Protein AF-A0A942DG30-F1 (afdb_monomer_lite)

Radius of gyration: 73.53 Å; chains: 1; bounding box: 148×78×204 Å

Sequence (322 aa):
MSLPGIKSLSLKLLPSLLIAGSISLSSGVCAQESKTSGASPSVSEQASAESSKPTVDSKPEPPKATAATKDLGGTATSPKNTKGVPVKKVSAKTDKMNKETAKAVNKVPGVNIQASDLQPPAEDPPIKGFHPIKKLLRPVIRLGKGSVEIQQSMMKLEGPIAGLQPSMSALDHKLTSVDHQMVHMQKQLTDMGGNVNHINSGIEKVGTRMDEVRQDISGMTQQVKGLIVPIRALQTPLHELMEPLRDVTKPMSQVHDQLAELHAMLHWVLVAIVVGVLAIVIGTPLAAIYVYRNRKRFFPHLREPGNDLPINMPGDKTLSAV

Secondary structure (DSSP, 8-state):
---------------------------------PPP----------------------------------------------S---B----HHHHHHHHHHHHHHTTSTT----GGGGSPBPPPP---S--HHHHHHHHHHHHHHHHHHHHHHHHHHHHHHHHHHHHHHHHHHHHHHHHHHHHHHHHHHHHHHHHHHHHHHHHHHHHHHHHHHHHHHHHHHHHHHHHHHHHHHHHHHHHHHHHHHHHHHHHHHHHHHHHHHHHHHHHHHHHHHHHHHHHHHHHHHHHHHHHHHTHHHH-TT---------------------

pLDDT: mean 73.33, std 21.0, range [32.28, 98.0]

Foldseek 3Di:
DDDDDDDDDDDDDDDDDDDDDDDDDDDDDDDDDDDDDDDDDDDDDDDDDDDDDDDDDDDDDDDPPDPPDDDPLPLPPPPPCPPDQDFDPDPPVLLVVLQVLQVLLVVQRNDHDDSSNLTDGDDDPDDPDDDVVCVVCVVVVVVVVVVVVVVSVVSSVVSVVSVCVVVVVVVVVVVVVVVVVVVVVVVVVVVVVVVVVVVVVVVVVVVVVVVVVVVVVVVVVVVVVVVVVVVVVVVVVVVVVVVVVVVVVVVVVVVVVVVVVVVVVVVVVVVVVVVVVVCCVVVVVVVVVVCVVCVVVPPPDPPDPDDDDDDDDDDDDDDDDD

Structure (mmCIF, N/CA/C/O backbone):
data_AF-A0A942DG30-F1
#
_entry.id   AF-A0A942DG30-F1
#
loop_
_atom_site.group_PDB
_atom_site.id
_atom_site.type_symbol
_atom_site.label_atom_id
_atom_site.label_alt_id
_atom_site.label_comp_id
_atom_site.label_asym_id
_atom_site.label_entity_id
_atom_site.label_seq_id
_atom_site.pdbx_PDB_ins_code
_atom_site.Cartn_x
_atom_site.Cartn_y
_atom_site.Cartn_z
_atom_site.occupancy
_atom_site.B_iso_or_equiv
_atom_site.auth_seq_id
_atom_site.auth_comp_id
_atom_site.auth_asym_id
_atom_site.auth_atom_id
_atom_site.pdbx_PDB_model_num
ATOM 1 N N . MET A 1 1 ? -18.429 -42.184 -33.206 1.00 47.97 1 MET A N 1
ATOM 2 C CA . MET A 1 1 ? -17.231 -41.471 -32.714 1.00 47.97 1 MET A CA 1
ATOM 3 C C . MET A 1 1 ? -17.660 -40.093 -32.262 1.00 47.97 1 MET A C 1
ATOM 5 O O . MET A 1 1 ? -18.317 -39.388 -33.011 1.00 47.97 1 MET A O 1
ATOM 9 N N . SER A 1 2 ? -17.397 -39.816 -30.992 1.00 44.19 2 SER A N 1
ATOM 10 C CA . SER A 1 2 ? -17.829 -38.646 -30.233 1.00 44.19 2 SER A CA 1
ATOM 11 C C . SER A 1 2 ? -16.837 -37.498 -30.435 1.00 44.19 2 SER A C 1
ATOM 13 O O . SER A 1 2 ? -15.632 -37.734 -30.382 1.00 44.19 2 SER A O 1
ATOM 15 N N . LEU A 1 3 ? -17.328 -36.277 -30.645 1.00 51.56 3 LEU A N 1
ATOM 16 C CA . LEU A 1 3 ? -16.547 -35.036 -30.629 1.00 51.56 3 LEU A CA 1
ATOM 17 C C . LEU A 1 3 ? -17.273 -34.044 -29.710 1.00 51.56 3 LEU A C 1
ATOM 19 O O . LEU A 1 3 ? -18.415 -33.690 -30.010 1.00 51.56 3 LEU A O 1
ATOM 23 N N . PRO A 1 4 ? -16.668 -33.604 -28.592 1.00 63.16 4 PRO A N 1
ATOM 24 C CA . PRO A 1 4 ? -17.282 -32.623 -27.714 1.00 63.16 4 PRO A CA 1
ATOM 25 C C . PRO A 1 4 ? -16.692 -31.220 -27.915 1.00 63.16 4 PRO A C 1
ATOM 27 O O . PRO A 1 4 ? -15.481 -31.040 -27.946 1.00 63.16 4 PRO A O 1
ATOM 30 N N . GLY A 1 5 ? -17.580 -30.224 -27.896 1.00 56.34 5 GLY A N 1
ATOM 31 C CA . GLY A 1 5 ? -17.333 -28.950 -27.222 1.00 56.34 5 GLY A CA 1
ATOM 32 C C . GLY A 1 5 ? -16.731 -27.818 -28.053 1.00 56.34 5 GLY A C 1
ATOM 33 O O . GLY A 1 5 ? -15.567 -27.862 -28.403 1.00 56.34 5 GLY A O 1
ATOM 34 N N . ILE A 1 6 ? -17.512 -26.744 -28.216 1.00 52.94 6 ILE A N 1
ATOM 35 C CA . ILE A 1 6 ? -17.168 -25.372 -27.801 1.00 52.94 6 ILE A CA 1
ATOM 36 C C . ILE A 1 6 ? -18.505 -24.716 -27.419 1.00 52.94 6 ILE A C 1
ATOM 38 O O . ILE A 1 6 ? -19.386 -24.524 -28.256 1.00 52.94 6 ILE A O 1
ATOM 42 N N . LYS A 1 7 ? -18.695 -24.432 -26.126 1.00 57.69 7 LYS A N 1
ATOM 43 C CA . LYS A 1 7 ? -19.834 -23.653 -25.628 1.00 57.69 7 LYS A CA 1
ATOM 44 C C . LYS A 1 7 ? -19.511 -22.171 -25.816 1.00 57.69 7 LYS A C 1
ATOM 46 O O . LYS A 1 7 ? -18.514 -21.685 -25.294 1.00 57.69 7 LYS A O 1
ATOM 51 N N . SER A 1 8 ? -20.370 -21.491 -26.569 1.00 53.69 8 SER A N 1
ATOM 52 C CA . SER A 1 8 ? -20.381 -20.043 -26.776 1.00 53.69 8 SER A CA 1
ATOM 53 C C . SER A 1 8 ? -20.522 -19.313 -25.434 1.00 53.69 8 SER A C 1
ATOM 55 O O . SER A 1 8 ? -21.516 -19.485 -24.725 1.00 53.69 8 SER A O 1
ATOM 57 N N . LEU A 1 9 ? -19.500 -18.539 -25.064 1.00 53.81 9 LEU A N 1
ATOM 58 C CA . LEU A 1 9 ? -19.495 -17.685 -23.882 1.00 53.81 9 LEU A CA 1
ATOM 59 C C . LEU A 1 9 ? -19.954 -16.275 -24.267 1.00 53.81 9 LEU A C 1
ATOM 61 O O . LEU A 1 9 ? -19.318 -15.554 -25.029 1.00 53.81 9 LEU A O 1
ATOM 65 N N . SER A 1 10 ? -21.110 -15.953 -23.700 1.00 52.19 10 SER A N 1
ATOM 66 C CA . SER A 1 10 ? -21.825 -14.684 -23.626 1.00 52.19 10 SER A CA 1
ATOM 67 C C . SER A 1 10 ? -20.919 -13.462 -23.397 1.00 52.19 10 SER A C 1
ATOM 69 O O . SER A 1 10 ? -20.309 -13.332 -22.338 1.00 52.19 10 SER A O 1
ATOM 71 N N . LEU A 1 11 ? -20.904 -12.525 -24.351 1.00 43.91 11 LEU A N 1
ATOM 72 C CA . LEU A 1 11 ? -20.335 -11.185 -24.185 1.00 43.91 11 LEU A CA 1
ATOM 73 C C . LEU A 1 11 ? -21.481 -10.161 -24.224 1.00 43.91 11 LEU A C 1
ATOM 75 O O . LEU A 1 11 ? -21.829 -9.616 -25.270 1.00 43.91 11 LEU A O 1
ATOM 79 N N . LYS A 1 12 ? -22.132 -9.949 -23.074 1.00 56.50 12 LYS A N 1
ATOM 80 C CA . LYS A 1 12 ? -23.109 -8.867 -22.900 1.00 56.50 12 LYS A CA 1
ATOM 81 C C . LYS A 1 12 ? -22.367 -7.547 -22.696 1.00 56.50 12 LYS A C 1
ATOM 83 O O . LYS A 1 12 ? -21.818 -7.284 -21.632 1.00 56.50 12 LYS A O 1
ATOM 88 N N . LEU A 1 13 ? -22.383 -6.750 -23.757 1.00 44.22 13 LEU A N 1
ATOM 89 C CA . LEU A 1 13 ? -22.098 -5.320 -23.809 1.00 44.22 13 LEU A CA 1
ATOM 90 C C . LEU A 1 13 ? -22.953 -4.552 -22.776 1.00 44.22 13 LEU A C 1
ATOM 92 O O . LEU A 1 13 ? -24.179 -4.646 -22.801 1.00 44.22 13 LEU A O 1
ATOM 96 N N . LEU A 1 14 ? -22.316 -3.752 -21.921 1.00 54.81 14 LEU A N 1
ATOM 97 C CA . LEU A 1 14 ? -22.938 -2.669 -21.150 1.00 54.81 14 LEU A CA 1
ATOM 98 C C . LEU A 1 14 ? -22.212 -1.363 -21.508 1.00 54.81 14 LEU A C 1
ATOM 100 O O . LEU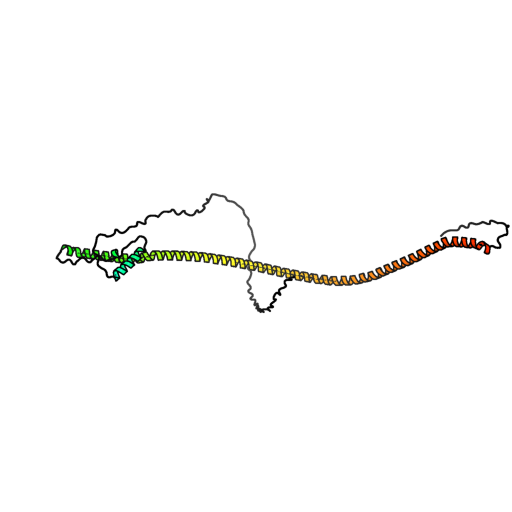 A 1 14 ? -20.991 -1.320 -21.346 1.00 54.81 14 LEU A O 1
ATOM 104 N N . PRO A 1 15 ? -22.902 -0.303 -21.968 1.00 58.38 15 PRO A N 1
ATOM 105 C CA . PRO A 1 15 ? -22.281 0.999 -22.150 1.00 58.38 15 PRO A CA 1
ATOM 106 C C . PRO A 1 15 ? -22.499 1.916 -20.933 1.00 58.38 15 PRO A C 1
ATOM 108 O O . PRO A 1 15 ? -23.623 2.227 -20.551 1.00 58.38 15 PRO A O 1
ATOM 111 N N . SER A 1 16 ? -21.366 2.339 -20.370 1.00 47.56 16 SER A N 1
ATOM 112 C CA . SER A 1 16 ? -21.008 3.713 -19.986 1.00 47.56 16 SER A CA 1
ATOM 113 C C . SER A 1 16 ? -21.987 4.534 -19.134 1.00 47.56 16 SER A C 1
ATOM 115 O O . SER A 1 16 ? -22.849 5.243 -19.649 1.00 47.56 16 SER A O 1
ATOM 117 N N . LEU A 1 17 ? -21.733 4.557 -17.820 1.00 44.78 17 LEU A N 1
ATOM 118 C CA . LEU A 1 17 ? -22.242 5.580 -16.905 1.00 44.78 17 LEU A CA 1
ATOM 119 C C . LEU A 1 17 ? -21.283 6.785 -16.906 1.00 44.78 17 LEU A C 1
ATOM 121 O O . LEU A 1 17 ? -20.122 6.682 -16.511 1.00 44.78 17 LEU A O 1
ATOM 125 N N . LEU A 1 18 ? -21.784 7.914 -17.396 1.00 44.78 18 LEU A N 1
ATOM 126 C CA . LEU A 1 18 ? -21.089 9.185 -17.576 1.00 44.78 18 LEU A CA 1
ATOM 127 C C . LEU A 1 18 ? -21.196 9.995 -16.271 1.00 44.78 18 LEU A C 1
ATOM 129 O O . LEU A 1 18 ? -22.256 10.532 -15.963 1.00 44.78 18 LEU A O 1
ATOM 133 N N . ILE A 1 19 ? -20.119 10.053 -15.479 1.00 54.03 19 ILE A N 1
ATOM 134 C CA . ILE A 1 19 ? -20.041 10.898 -14.275 1.00 54.03 19 ILE A CA 1
ATOM 135 C C . ILE A 1 19 ? -19.360 12.213 -14.659 1.00 54.03 19 ILE A C 1
ATOM 137 O O . ILE A 1 19 ? -18.140 12.290 -14.788 1.00 54.03 19 ILE A O 1
ATOM 141 N N . ALA A 1 20 ? -20.174 13.248 -14.855 1.00 43.81 20 ALA A N 1
ATOM 142 C CA . ALA A 1 20 ? -19.733 14.632 -14.935 1.00 43.81 20 ALA A CA 1
ATOM 143 C C . ALA A 1 20 ? -19.541 15.174 -13.508 1.00 43.81 20 ALA A C 1
ATOM 145 O O . ALA A 1 20 ? -20.511 15.428 -12.798 1.00 43.81 20 ALA A O 1
ATOM 146 N N . GLY A 1 21 ? -18.286 15.317 -13.080 1.00 48.91 21 GLY A N 1
ATOM 147 C CA . GLY A 1 21 ? -17.903 15.975 -11.832 1.00 48.91 21 GLY A CA 1
ATOM 148 C C . GLY A 1 21 ? -17.178 17.282 -12.130 1.00 48.91 21 GLY A C 1
ATOM 149 O O . GLY A 1 21 ? -15.999 17.281 -12.468 1.00 48.91 21 GLY A O 1
ATOM 150 N N . SER A 1 22 ? -17.894 18.396 -12.028 1.00 51.50 22 SER A N 1
ATOM 151 C CA . SER A 1 22 ? -17.362 19.755 -12.109 1.00 51.50 22 SER A CA 1
ATOM 152 C C . SER A 1 22 ? -16.623 20.118 -10.818 1.00 51.50 22 SER A C 1
ATOM 154 O O . SER A 1 22 ? -17.242 20.297 -9.770 1.00 51.50 22 SER A O 1
ATOM 156 N N . ILE A 1 23 ? -15.297 20.238 -10.904 1.00 46.44 23 ILE A N 1
ATOM 157 C CA . ILE A 1 23 ? -14.433 20.766 -9.843 1.00 46.44 23 ILE A CA 1
ATOM 158 C C . ILE A 1 23 ? -14.317 22.278 -10.056 1.00 46.44 23 ILE A C 1
ATOM 160 O O . ILE A 1 23 ? -13.686 22.729 -11.010 1.00 46.44 23 ILE A O 1
ATOM 164 N N . SER A 1 24 ? -14.933 23.056 -9.167 1.00 50.47 24 SER A N 1
ATOM 165 C CA . SER A 1 24 ? -14.739 24.504 -9.090 1.00 50.47 24 SER A CA 1
ATOM 166 C C . SER A 1 24 ? -13.628 24.800 -8.083 1.00 50.47 24 SER A C 1
ATOM 168 O O . SER A 1 24 ? -13.822 24.670 -6.876 1.00 50.47 24 SER A O 1
ATOM 170 N N . LEU A 1 25 ? -12.458 25.182 -8.597 1.00 42.62 25 LEU A N 1
ATOM 171 C CA . LEU A 1 25 ? -11.363 25.794 -7.845 1.00 42.62 25 LEU A CA 1
ATOM 172 C C . LEU A 1 25 ? -11.724 27.257 -7.548 1.00 42.62 25 LEU A C 1
ATOM 174 O O . LEU A 1 25 ? -11.948 28.030 -8.475 1.00 42.62 25 LEU A O 1
ATOM 178 N N . SER A 1 26 ? -11.713 27.657 -6.277 1.00 48.59 26 SER A N 1
ATOM 179 C CA . SER A 1 26 ? -11.556 29.064 -5.901 1.00 48.59 26 SER A CA 1
ATOM 180 C C . SER A 1 26 ? -10.574 29.169 -4.743 1.00 48.59 26 SER A C 1
ATOM 182 O O . SER A 1 26 ? -10.852 28.795 -3.608 1.00 48.59 26 SER A O 1
ATOM 184 N N . SER A 1 27 ? -9.402 29.670 -5.099 1.00 41.94 27 SER A N 1
ATOM 185 C CA . SER A 1 27 ? -8.270 30.076 -4.279 1.00 41.94 27 SER A CA 1
ATOM 186 C C . SER A 1 27 ? -8.610 31.235 -3.338 1.00 41.94 27 SER A C 1
ATOM 188 O O . SER A 1 27 ? -9.113 32.266 -3.781 1.00 41.94 27 SER A O 1
ATOM 190 N N . GLY A 1 28 ? -8.255 31.089 -2.062 1.00 40.75 28 GLY A N 1
ATOM 191 C CA . GLY A 1 28 ? -8.207 32.162 -1.071 1.00 40.75 28 GLY A CA 1
ATOM 192 C C . GLY A 1 28 ? -6.823 32.199 -0.433 1.00 40.75 28 GLY A C 1
ATOM 193 O O . GLY A 1 28 ? -6.487 31.350 0.385 1.00 40.75 28 GLY A O 1
ATOM 194 N N . VAL A 1 29 ? -6.014 33.160 -0.873 1.00 39.44 29 VAL A N 1
ATOM 195 C CA . VAL A 1 29 ? -4.677 33.485 -0.368 1.00 39.44 29 VAL A CA 1
ATOM 196 C C . VAL A 1 29 ? -4.810 34.170 0.993 1.00 39.44 29 VAL A C 1
ATOM 198 O O . VAL A 1 29 ? -5.404 35.241 1.076 1.00 39.44 29 VAL A O 1
ATOM 201 N N . CYS A 1 30 ? -4.206 33.603 2.038 1.00 41.94 30 CYS A N 1
ATOM 202 C CA . CYS A 1 30 ? -3.878 34.332 3.262 1.00 41.94 30 CYS A CA 1
ATOM 203 C C . CYS A 1 30 ? -2.369 34.252 3.486 1.00 41.94 30 CYS A C 1
ATOM 205 O O . CYS A 1 30 ? -1.809 33.196 3.766 1.00 41.94 30 CYS A O 1
ATOM 207 N N . ALA A 1 31 ? -1.728 35.403 3.312 1.00 44.19 31 ALA A N 1
ATOM 208 C CA . ALA A 1 31 ? -0.360 35.667 3.704 1.00 44.19 31 ALA A CA 1
ATOM 209 C C . ALA A 1 31 ? -0.227 35.601 5.232 1.00 44.19 31 ALA A C 1
ATOM 211 O O . ALA A 1 31 ? -1.025 36.214 5.940 1.00 44.19 31 ALA A O 1
ATOM 212 N N . GLN A 1 32 ? 0.806 34.922 5.735 1.00 37.38 32 GLN A N 1
ATOM 213 C CA . GLN A 1 32 ? 1.297 35.170 7.088 1.00 37.38 32 GLN A CA 1
ATOM 214 C C . GLN A 1 32 ? 2.806 34.905 7.190 1.00 37.38 32 GLN A C 1
ATOM 216 O O . GLN A 1 32 ? 3.274 33.785 7.363 1.00 37.38 32 GLN A O 1
ATOM 221 N N . GLU A 1 33 ? 3.545 35.990 6.972 1.00 36.31 33 GLU A N 1
ATOM 222 C CA . GLU A 1 33 ? 4.673 36.493 7.765 1.00 36.31 33 GLU A CA 1
ATOM 223 C C . GLU A 1 33 ? 5.493 35.478 8.591 1.00 36.31 33 GLU A C 1
ATOM 225 O O . GLU A 1 33 ? 5.139 35.075 9.700 1.00 36.31 33 GLU A O 1
ATOM 230 N N . SER A 1 34 ? 6.663 35.125 8.055 1.00 37.56 34 SER A N 1
ATOM 231 C CA . SER A 1 34 ? 7.713 34.357 8.719 1.00 37.56 34 SER A CA 1
ATOM 232 C C . SER A 1 34 ? 8.527 35.232 9.679 1.00 37.56 34 SER A C 1
ATOM 234 O O . SER A 1 34 ? 9.213 36.164 9.255 1.00 37.56 34 SER A O 1
ATOM 236 N N . LYS A 1 35 ? 8.506 34.876 10.968 1.00 43.56 35 LYS A N 1
ATOM 237 C CA . LYS A 1 35 ? 9.424 35.378 11.997 1.00 43.56 35 LYS A CA 1
ATOM 238 C C . LYS A 1 35 ? 10.833 34.818 11.796 1.00 43.56 35 LYS A C 1
ATOM 240 O O . LYS A 1 35 ? 11.047 33.610 11.791 1.00 43.56 35 LYS A O 1
ATOM 245 N N . THR A 1 36 ? 11.788 35.733 11.720 1.00 39.16 36 THR A N 1
ATOM 246 C CA . THR A 1 36 ? 13.227 35.534 11.896 1.00 39.16 36 THR A CA 1
ATOM 247 C C . THR A 1 36 ? 13.585 35.412 13.378 1.00 39.16 36 THR A C 1
ATOM 249 O O . THR A 1 36 ? 13.264 36.310 14.153 1.00 39.16 36 THR A O 1
ATOM 252 N N . SER A 1 37 ? 14.273 34.340 13.765 1.00 37.00 37 SER A N 1
ATOM 253 C CA . SER A 1 37 ? 15.154 34.210 14.945 1.00 37.00 37 SER A CA 1
ATOM 254 C C . SER A 1 37 ? 15.542 32.732 15.014 1.00 37.00 37 SER A C 1
ATOM 256 O O . SER A 1 37 ? 14.670 31.882 14.903 1.00 37.00 37 SER A O 1
ATOM 258 N N . GLY A 1 38 ? 16.778 32.284 15.148 1.00 36.56 38 GLY A N 1
ATOM 259 C CA . GLY A 1 38 ? 18.053 32.900 15.459 1.00 36.56 38 GLY A CA 1
ATOM 260 C C . GLY A 1 38 ? 18.989 31.703 15.637 1.00 36.56 38 GLY A C 1
ATOM 261 O O . GLY A 1 38 ? 18.622 30.712 16.266 1.00 36.56 38 GLY A O 1
ATOM 262 N N . ALA A 1 39 ? 20.134 31.739 14.969 1.00 37.00 39 ALA A N 1
ATOM 263 C CA . ALA A 1 39 ? 21.083 30.642 14.927 1.00 37.00 39 ALA A CA 1
ATOM 264 C C . ALA A 1 39 ? 22.032 30.649 16.139 1.00 37.00 39 ALA A C 1
ATOM 266 O O . ALA A 1 39 ? 22.423 31.719 16.604 1.00 37.00 39 ALA A O 1
ATOM 267 N N . SER A 1 40 ? 22.488 29.434 16.487 1.00 36.19 40 SER A N 1
ATOM 268 C CA . SER A 1 40 ? 23.764 29.083 17.150 1.00 36.19 40 SER A CA 1
ATOM 269 C C . SER A 1 40 ? 23.862 29.186 18.688 1.00 36.19 40 SER A C 1
ATOM 271 O O . SER A 1 40 ? 23.146 29.972 19.299 1.00 36.19 40 SER A O 1
ATOM 273 N N . PRO A 1 41 ? 24.864 28.527 19.322 1.00 52.84 41 PRO A N 1
ATOM 274 C CA . PRO A 1 41 ? 25.331 27.136 19.133 1.00 52.84 41 PRO A CA 1
ATOM 275 C C . PRO A 1 41 ? 25.727 26.437 20.470 1.00 52.84 41 PRO A C 1
ATOM 277 O O . PRO A 1 41 ? 25.769 27.081 21.511 1.00 52.84 41 PRO A O 1
ATOM 280 N N . SER A 1 42 ? 26.178 25.169 20.389 1.00 36.31 42 SER A N 1
ATOM 281 C CA . SER A 1 42 ? 27.069 24.453 21.348 1.00 36.31 42 SER A CA 1
ATOM 282 C C . SER A 1 42 ? 26.514 24.214 22.774 1.00 36.31 42 SER A C 1
ATOM 284 O O . SER A 1 42 ? 25.822 25.043 23.333 1.00 36.31 42 SER A O 1
ATOM 286 N N . VAL A 1 43 ? 26.705 23.077 23.442 1.00 39.69 43 VAL A N 1
ATOM 287 C CA . VAL A 1 43 ? 27.972 22.523 23.935 1.00 39.69 43 VAL A CA 1
ATOM 288 C C . VAL A 1 43 ? 27.726 21.065 24.343 1.00 39.69 43 VAL A C 1
ATOM 290 O O . VAL A 1 43 ? 26.743 20.736 25.003 1.00 39.69 43 VAL A O 1
ATOM 293 N N . SER A 1 44 ? 28.647 20.200 23.941 1.00 46.78 44 SER A N 1
ATOM 294 C CA . SER A 1 44 ? 28.890 18.868 24.486 1.00 46.78 44 SER A CA 1
ATOM 295 C C . SER A 1 44 ? 29.719 18.973 25.768 1.00 46.78 44 SER A C 1
ATOM 297 O O . SER A 1 44 ? 30.823 19.505 25.697 1.00 46.78 44 SER A O 1
ATOM 299 N N . GLU A 1 45 ? 29.261 18.414 26.891 1.00 40.50 45 GLU A N 1
ATOM 300 C CA . GLU A 1 45 ? 30.137 18.161 28.042 1.00 40.50 45 GLU A CA 1
ATOM 301 C C . GLU A 1 45 ? 29.717 16.898 28.809 1.00 40.50 45 GLU A C 1
ATOM 303 O O . GLU A 1 45 ? 28.568 16.725 29.217 1.00 40.50 45 GLU A O 1
ATOM 308 N N . GLN A 1 46 ? 30.681 15.984 28.925 1.00 37.03 46 GLN A N 1
ATOM 309 C CA . GLN A 1 46 ? 30.670 14.777 29.748 1.00 37.03 46 GLN A CA 1
ATOM 310 C C . GLN A 1 46 ? 30.807 15.148 31.232 1.00 37.03 46 GLN A C 1
ATOM 312 O O . GLN A 1 46 ? 31.617 16.011 31.543 1.00 37.03 46 GLN A O 1
ATOM 317 N N . ALA A 1 47 ? 30.153 14.412 32.139 1.00 36.84 47 ALA A N 1
ATOM 318 C CA . ALA A 1 47 ? 30.824 13.667 33.222 1.00 36.84 47 ALA A CA 1
ATOM 319 C C . ALA A 1 47 ? 29.839 13.097 34.266 1.00 36.84 47 ALA A C 1
ATOM 321 O O . ALA A 1 47 ? 29.055 13.812 34.879 1.00 36.84 47 ALA A O 1
ATOM 322 N N . SER A 1 48 ? 29.946 11.778 34.442 1.00 37.84 48 SER A N 1
ATOM 323 C CA . SER A 1 48 ? 29.994 10.983 35.680 1.00 37.84 48 SER A CA 1
ATOM 324 C C . SER A 1 48 ? 29.338 11.455 36.990 1.00 37.84 48 SER A C 1
ATOM 326 O O . SER A 1 48 ? 29.770 12.428 37.595 1.00 37.84 48 SER A O 1
ATOM 328 N N . ALA A 1 49 ? 28.464 10.593 37.525 1.00 38.81 49 ALA A N 1
ATOM 329 C CA . ALA A 1 49 ? 28.474 10.053 38.902 1.00 38.81 49 ALA A CA 1
ATOM 330 C C . ALA A 1 49 ? 27.404 8.937 38.948 1.00 38.81 49 ALA A C 1
ATOM 332 O O . ALA A 1 49 ? 26.253 9.166 38.599 1.00 38.81 49 ALA A O 1
ATOM 333 N N . GLU A 1 50 ? 27.752 7.656 39.045 1.00 32.28 50 GLU A N 1
ATOM 334 C CA . GLU A 1 50 ? 28.094 6.924 40.273 1.00 32.28 50 GLU A CA 1
ATOM 335 C C . GLU A 1 50 ? 26.955 6.884 41.309 1.00 32.28 50 GLU A C 1
ATOM 337 O O . GLU A 1 50 ? 26.528 7.909 41.830 1.00 32.28 50 GLU A O 1
ATOM 342 N N . SER A 1 51 ? 26.544 5.649 41.637 1.00 34.00 51 SER A N 1
ATOM 343 C CA . SER A 1 51 ? 26.092 5.187 42.961 1.00 34.00 51 SER A CA 1
ATOM 344 C C . SER A 1 51 ? 24.703 4.520 43.029 1.00 34.00 51 SER A C 1
ATOM 346 O O . SER A 1 51 ? 23.662 5.151 43.162 1.00 34.00 51 SER A O 1
ATOM 348 N N . SER A 1 52 ? 24.766 3.188 43.145 1.00 39.28 52 SER A N 1
ATOM 349 C CA . SER A 1 52 ? 24.123 2.376 44.197 1.00 39.28 52 SER A CA 1
ATOM 350 C C . SER A 1 52 ? 22.691 1.805 44.048 1.00 39.28 52 SER A C 1
ATOM 352 O O . SER A 1 52 ? 21.687 2.492 44.168 1.00 39.28 52 SER A O 1
ATOM 354 N N . LYS A 1 53 ? 22.682 0.455 44.065 1.00 36.25 53 LYS A N 1
ATOM 355 C CA . LYS A 1 53 ? 21.809 -0.469 44.835 1.00 36.25 53 LYS A CA 1
ATOM 356 C C . LYS A 1 53 ? 20.381 -0.796 44.330 1.00 36.25 53 LYS A C 1
ATOM 358 O O . LYS A 1 53 ? 19.859 -0.116 43.463 1.00 36.25 53 LYS A O 1
ATOM 363 N N . PRO A 1 54 ? 19.795 -1.937 44.773 1.00 46.97 54 PRO A N 1
ATOM 364 C CA . PRO A 1 54 ? 19.128 -2.892 43.894 1.00 46.97 54 PRO A CA 1
ATOM 365 C C . PRO A 1 54 ? 17.608 -2.914 44.104 1.00 46.97 54 PRO A C 1
ATOM 367 O O . PRO A 1 54 ? 17.095 -2.589 45.174 1.00 46.97 54 PRO A O 1
ATOM 370 N N . THR A 1 55 ? 16.859 -3.360 43.105 1.00 36.59 55 THR A N 1
ATOM 371 C CA . THR A 1 55 ? 15.414 -3.605 43.240 1.00 36.59 55 THR A CA 1
ATOM 372 C C . THR A 1 55 ? 15.111 -4.853 42.419 1.00 36.59 55 THR A C 1
ATOM 374 O O . THR A 1 55 ? 15.103 -4.809 41.199 1.00 36.59 55 THR A O 1
ATOM 377 N N . VAL A 1 56 ? 15.295 -6.031 43.018 1.00 41.22 56 VAL A N 1
ATOM 378 C CA . VAL A 1 56 ? 14.208 -6.874 43.544 1.00 41.22 56 VAL A CA 1
ATOM 379 C C . VAL A 1 56 ? 13.143 -7.128 42.476 1.00 41.22 56 VAL A C 1
ATOM 381 O O . VAL A 1 56 ? 12.187 -6.372 42.324 1.00 41.22 56 VAL A O 1
ATOM 384 N N . ASP A 1 57 ? 13.337 -8.244 41.774 1.00 45.34 57 ASP A N 1
ATOM 385 C CA . ASP A 1 57 ? 12.296 -9.009 41.097 1.00 45.34 57 ASP A CA 1
ATOM 386 C C . ASP A 1 57 ? 11.080 -9.169 42.016 1.00 45.34 57 ASP A C 1
ATOM 388 O O . ASP A 1 57 ? 11.162 -9.725 43.113 1.00 45.34 57 ASP A O 1
ATOM 392 N N . SER A 1 58 ? 9.927 -8.687 41.571 1.00 40.22 58 SER A N 1
ATOM 393 C CA . SER A 1 58 ? 8.635 -8.996 42.179 1.00 40.22 58 SER A CA 1
ATOM 394 C C . SER A 1 58 ? 7.627 -9.253 41.072 1.00 40.22 58 SER A C 1
ATOM 396 O O . SER A 1 58 ? 6.886 -8.385 40.623 1.00 40.22 58 SER A O 1
ATOM 398 N N . LYS A 1 59 ? 7.650 -10.509 40.630 1.00 47.97 59 LYS A N 1
ATOM 399 C CA . LYS A 1 59 ? 6.581 -11.210 39.926 1.00 47.97 59 LYS A CA 1
ATOM 400 C C . LYS A 1 59 ? 5.285 -11.109 40.752 1.00 47.97 59 LYS A C 1
ATOM 402 O O . LYS A 1 59 ? 5.271 -11.610 41.877 1.00 47.97 59 LYS A O 1
ATOM 407 N N . PRO A 1 60 ? 4.193 -10.520 40.237 1.00 41.06 60 PRO A N 1
ATOM 408 C CA . PRO A 1 60 ? 2.905 -10.606 40.902 1.00 41.06 60 PRO A CA 1
ATOM 409 C C . PRO A 1 60 ? 2.297 -11.978 40.591 1.00 41.06 60 PRO A C 1
ATOM 411 O O . PRO A 1 60 ? 1.712 -12.199 39.531 1.00 41.06 60 PRO A O 1
ATOM 414 N N . GLU A 1 61 ? 2.485 -12.934 41.502 1.00 40.06 61 GLU A N 1
ATOM 415 C CA . GLU A 1 61 ? 1.630 -14.120 41.560 1.00 40.06 61 GLU A CA 1
ATOM 416 C C . GLU A 1 61 ? 0.225 -13.724 42.047 1.00 40.06 61 GLU A C 1
ATOM 418 O O . GLU A 1 61 ? 0.091 -12.883 42.940 1.00 40.06 61 GLU A O 1
ATOM 423 N N . PRO A 1 62 ? -0.837 -14.313 41.473 1.00 55.12 62 PRO A N 1
ATOM 424 C CA . PRO A 1 62 ? -2.207 -14.020 41.864 1.00 55.12 62 PRO A CA 1
ATOM 425 C C . PRO A 1 62 ? -2.486 -14.531 43.287 1.00 55.12 62 PRO A C 1
ATOM 427 O O . PRO A 1 62 ? -2.025 -15.619 43.652 1.00 55.12 62 PRO A O 1
ATOM 430 N N . PRO A 1 63 ? -3.274 -13.802 44.098 1.00 46.72 63 PRO A N 1
ATOM 431 C CA . PRO A 1 63 ? -3.629 -14.254 45.432 1.00 46.72 63 PRO A CA 1
ATOM 432 C C . PRO A 1 63 ? -4.437 -15.554 45.340 1.00 46.72 63 PRO A C 1
ATOM 434 O O . PRO A 1 63 ? -5.566 -15.581 44.846 1.00 46.72 63 PRO A O 1
ATOM 437 N N . LYS A 1 64 ? -3.855 -16.647 45.848 1.00 43.31 64 LYS A N 1
ATOM 438 C CA . LYS A 1 64 ? -4.593 -17.852 46.232 1.00 43.31 64 LYS A CA 1
ATOM 439 C C . LYS A 1 64 ? -5.595 -17.449 47.311 1.00 43.31 64 LYS A C 1
ATOM 441 O O . LYS A 1 64 ? -5.232 -17.303 48.475 1.00 43.31 64 LYS A O 1
ATOM 446 N N . ALA A 1 65 ? -6.848 -17.269 46.903 1.00 40.16 65 ALA A N 1
ATOM 447 C CA . ALA A 1 65 ? -7.979 -17.173 47.806 1.00 40.16 65 ALA A CA 1
ATOM 448 C C . ALA A 1 65 ? -8.044 -18.464 48.630 1.00 40.16 65 ALA A C 1
ATOM 450 O O . ALA A 1 65 ? -8.345 -19.550 48.131 1.00 40.16 65 ALA A O 1
ATOM 451 N N . THR A 1 66 ? -7.686 -18.334 49.899 1.00 38.56 66 THR A N 1
ATOM 452 C CA . THR A 1 66 ? -7.907 -19.320 50.939 1.00 38.56 66 THR A CA 1
ATOM 453 C C . THR A 1 66 ? -9.398 -19.626 51.018 1.00 38.56 66 THR A C 1
ATOM 455 O O . THR A 1 66 ? -10.239 -18.749 51.205 1.00 38.56 66 THR A O 1
ATOM 458 N N . ALA A 1 67 ? -9.727 -20.905 50.857 1.00 46.47 67 ALA A N 1
ATOM 459 C CA . ALA A 1 67 ? -11.035 -21.453 51.156 1.00 46.47 67 ALA A CA 1
ATOM 460 C C . ALA A 1 67 ? -11.292 -21.327 52.665 1.00 46.47 67 ALA A C 1
ATOM 462 O O . ALA A 1 67 ? -10.920 -22.196 53.446 1.00 46.47 67 ALA A O 1
ATOM 463 N N . ALA A 1 68 ? -11.907 -20.224 53.079 1.00 45.00 68 ALA A N 1
ATOM 464 C CA . ALA A 1 68 ? -12.394 -20.026 54.433 1.00 45.00 68 ALA A CA 1
ATOM 465 C C . ALA A 1 68 ? -13.721 -19.273 54.368 1.00 45.00 68 ALA A C 1
ATOM 467 O O . ALA A 1 68 ? -13.755 -18.066 54.165 1.00 45.00 68 ALA A O 1
ATOM 468 N N . THR A 1 69 ? -14.808 -20.040 54.446 1.00 41.19 69 THR A N 1
ATOM 469 C CA . THR A 1 69 ? -16.122 -19.737 55.061 1.00 41.19 69 THR A CA 1
ATOM 470 C C . THR A 1 69 ? -17.169 -20.689 54.477 1.00 41.19 69 THR A C 1
ATOM 472 O O . THR A 1 69 ? -18.241 -20.313 54.017 1.00 41.19 69 THR A O 1
ATOM 475 N N . LYS A 1 70 ? -16.848 -21.984 54.488 1.00 47.59 70 LYS A N 1
ATOM 476 C CA . LYS A 1 70 ? -17.884 -23.009 54.529 1.00 47.59 70 LYS A CA 1
ATOM 477 C C . LYS A 1 70 ? -18.170 -23.195 56.015 1.00 47.59 70 LYS A C 1
ATOM 479 O O . LYS A 1 70 ? -17.219 -23.351 56.772 1.00 47.59 70 LYS A O 1
ATOM 484 N N . ASP A 1 71 ? -19.444 -23.170 56.385 1.00 43.31 71 ASP A N 1
ATOM 485 C CA . ASP A 1 71 ? -19.962 -23.629 57.683 1.00 43.31 71 ASP A CA 1
ATOM 486 C C . ASP A 1 71 ? -20.296 -22.582 58.770 1.00 43.31 71 ASP A C 1
ATOM 488 O O . ASP A 1 71 ? -19.930 -22.710 59.932 1.00 43.31 71 ASP A O 1
ATOM 492 N N . LEU A 1 72 ? -21.097 -21.568 58.414 1.00 40.16 72 LEU A N 1
ATOM 493 C CA . LEU A 1 72 ? -22.002 -20.896 59.373 1.00 40.16 72 LEU A CA 1
ATOM 494 C C . LEU A 1 72 ? -23.473 -20.957 58.919 1.00 40.16 72 LEU A C 1
ATOM 496 O O . LEU A 1 72 ? -24.305 -20.139 59.302 1.00 40.16 72 LEU A O 1
ATOM 500 N N . GLY A 1 73 ? -23.812 -21.960 58.107 1.00 36.75 73 GLY A N 1
ATOM 501 C CA . GLY A 1 73 ? -25.187 -22.297 57.747 1.00 36.75 73 GLY A CA 1
ATOM 502 C C . GLY A 1 73 ? -25.821 -23.181 58.811 1.00 36.75 73 GLY A C 1
ATOM 503 O O . GLY A 1 73 ? -26.205 -24.309 58.520 1.00 36.75 73 GLY A O 1
ATOM 504 N N . GLY A 1 74 ? -25.907 -22.686 60.047 1.00 40.84 74 GLY A N 1
ATOM 505 C CA . GLY A 1 74 ? -26.707 -23.327 61.080 1.00 40.84 74 GLY A CA 1
ATOM 506 C C . GLY A 1 74 ? -28.155 -23.374 60.608 1.00 40.84 74 GLY A C 1
ATOM 507 O O . GLY A 1 74 ? -28.853 -22.363 60.632 1.00 40.84 74 GLY A O 1
ATOM 508 N N . THR A 1 75 ? -28.612 -24.542 60.160 1.00 39.91 75 THR A N 1
ATOM 509 C CA . THR A 1 75 ? -30.029 -24.844 59.973 1.00 39.91 75 THR A CA 1
ATOM 510 C C . THR A 1 75 ? -30.690 -24.808 61.345 1.00 39.91 75 THR A C 1
ATOM 512 O O . THR A 1 75 ? -30.894 -25.841 61.980 1.00 39.91 75 THR A O 1
ATOM 515 N N . ALA A 1 76 ? -30.997 -23.610 61.836 1.00 43.00 76 ALA A N 1
ATOM 516 C CA . ALA A 1 76 ? -31.887 -23.413 62.962 1.00 43.00 76 ALA A CA 1
ATOM 517 C C . ALA A 1 76 ? -33.293 -23.779 62.479 1.00 43.00 76 ALA A C 1
ATOM 519 O O . ALA A 1 76 ? -34.107 -22.934 62.114 1.00 43.00 76 ALA A O 1
ATOM 520 N N . THR A 1 77 ? -33.569 -25.080 62.405 1.00 44.78 77 THR A N 1
ATOM 521 C CA . THR A 1 77 ? -34.935 -25.575 62.341 1.00 44.78 77 THR A CA 1
ATOM 522 C C . THR A 1 77 ? -35.620 -25.067 63.598 1.00 44.78 77 THR A C 1
ATOM 524 O O . THR A 1 77 ? -35.330 -25.548 64.695 1.00 44.78 77 THR A O 1
ATOM 527 N N . SER A 1 78 ? -36.475 -24.058 63.435 1.00 43.44 78 SER A N 1
ATOM 528 C CA . SER A 1 78 ? -37.342 -23.560 64.497 1.00 43.44 78 SER A CA 1
ATOM 529 C C . SER A 1 78 ? -37.987 -24.771 65.189 1.00 43.44 78 SER A C 1
ATOM 531 O O . SER A 1 78 ? -38.541 -25.632 64.489 1.00 43.44 78 SER A O 1
ATOM 533 N N . PRO A 1 79 ? -37.846 -24.930 66.520 1.00 47.50 79 PRO A N 1
ATOM 534 C CA . PRO A 1 79 ? -38.408 -26.070 67.226 1.00 47.50 79 PRO A CA 1
ATOM 535 C C . PRO A 1 79 ? -39.904 -26.114 66.928 1.00 47.50 79 PRO A C 1
ATOM 537 O O . PRO A 1 79 ? -40.619 -25.155 67.209 1.00 47.50 79 PRO A O 1
ATOM 540 N N . LYS A 1 80 ? -40.371 -27.216 66.319 1.00 48.25 80 LYS A N 1
ATOM 541 C CA . LYS A 1 80 ? -41.798 -27.475 66.088 1.00 48.25 80 LYS A CA 1
ATOM 542 C C . LYS A 1 80 ? -42.535 -27.169 67.387 1.00 48.25 80 LYS A C 1
ATOM 544 O O . LYS A 1 80 ? -42.384 -27.903 68.363 1.00 48.25 80 LYS A O 1
ATOM 549 N N . ASN A 1 81 ? -43.316 -26.093 67.396 1.00 48.72 81 ASN A N 1
ATOM 550 C CA . ASN A 1 81 ? -44.155 -25.731 68.522 1.00 48.72 81 ASN A CA 1
ATOM 551 C C . ASN A 1 81 ? -45.300 -26.753 68.612 1.00 48.72 81 ASN A C 1
ATOM 553 O O . ASN A 1 81 ? -46.383 -26.565 68.070 1.00 48.72 81 ASN A O 1
ATOM 557 N N . THR A 1 82 ? -45.020 -27.901 69.229 1.00 48.09 82 THR A N 1
ATOM 558 C CA . THR A 1 82 ? -45.984 -28.966 69.532 1.00 48.09 82 THR A CA 1
ATOM 559 C C . THR A 1 82 ? -46.736 -28.706 70.837 1.00 48.09 82 THR A C 1
ATOM 561 O O . THR A 1 82 ? -47.606 -29.493 71.208 1.00 48.09 82 THR A O 1
ATOM 564 N N . LYS A 1 83 ? -46.462 -27.595 71.537 1.00 50.62 83 LYS A N 1
ATOM 565 C CA . LYS A 1 83 ? -47.275 -27.158 72.674 1.00 50.62 83 LYS A CA 1
ATOM 566 C C . LYS A 1 83 ? -48.448 -26.339 72.147 1.00 50.62 83 LYS A C 1
ATOM 568 O O . LYS A 1 83 ? -48.305 -25.166 71.825 1.00 50.62 83 LYS A O 1
ATOM 573 N N . GLY A 1 84 ? -49.598 -27.005 72.049 1.00 50.06 84 GLY A N 1
ATOM 574 C CA . GLY A 1 84 ? -50.871 -26.484 71.551 1.00 50.06 84 GLY A CA 1
ATOM 575 C C . GLY A 1 84 ? -51.369 -25.244 72.288 1.00 50.06 84 GLY A C 1
ATOM 576 O O . GLY A 1 84 ? -52.247 -25.326 73.143 1.00 50.06 84 GLY A O 1
ATOM 577 N N . VAL A 1 85 ? -50.841 -24.081 71.915 1.00 58.25 85 VAL A N 1
ATOM 578 C CA . VAL A 1 85 ? -51.529 -22.813 72.129 1.00 58.25 85 VAL A CA 1
ATOM 579 C C . VAL A 1 85 ? -52.706 -22.804 71.150 1.00 58.25 85 VAL A C 1
ATOM 581 O O . VAL A 1 85 ? -52.488 -23.000 69.952 1.00 58.25 85 VAL A O 1
ATOM 584 N N . PRO A 1 86 ? -53.956 -22.650 71.618 1.00 60.19 86 PRO A N 1
ATOM 585 C CA . PRO A 1 86 ? -55.099 -22.577 70.723 1.00 60.19 86 PRO A CA 1
ATOM 586 C C . PRO A 1 86 ? -54.891 -21.404 69.763 1.00 60.19 86 PRO A C 1
ATOM 588 O O . PRO A 1 86 ? -54.568 -20.292 70.182 1.00 60.19 86 PRO A O 1
ATOM 591 N N . VAL A 1 87 ? -55.044 -21.661 68.468 1.00 63.69 87 VAL A N 1
ATOM 592 C CA . VAL A 1 87 ? -54.899 -20.645 67.424 1.00 63.69 87 VAL A CA 1
ATOM 593 C C . VAL A 1 87 ? -56.284 -20.272 66.912 1.00 63.69 87 VAL A C 1
ATOM 595 O O . VAL A 1 87 ? -57.150 -21.136 66.743 1.00 63.69 87 VAL A O 1
ATOM 598 N N . LYS A 1 88 ? -56.539 -18.975 66.710 1.00 68.31 88 LYS A N 1
ATOM 599 C CA . LYS A 1 88 ? -57.832 -18.494 66.207 1.00 68.31 88 LYS A CA 1
ATOM 600 C C . LYS A 1 88 ? -58.020 -19.012 64.779 1.00 68.31 88 LYS A C 1
ATOM 602 O O . LYS A 1 88 ? -57.151 -18.791 63.942 1.00 68.31 88 LYS A O 1
ATOM 607 N N . LYS A 1 89 ? -59.156 -19.659 64.475 1.00 66.31 89 LYS A N 1
ATOM 608 C CA . LYS A 1 89 ? -59.531 -19.968 63.083 1.00 66.31 89 LYS A CA 1
ATOM 609 C C . LYS A 1 89 ? -59.632 -18.649 62.319 1.00 66.31 89 LYS A C 1
ATOM 611 O O . LYS A 1 89 ? -60.558 -17.868 62.540 1.00 66.31 89 LYS A O 1
ATOM 616 N N . VAL A 1 90 ? -58.642 -18.383 61.479 1.00 73.50 90 VAL A N 1
ATOM 617 C CA . VAL A 1 90 ? -58.591 -17.191 60.639 1.00 73.50 90 VAL A CA 1
ATOM 618 C C . VAL A 1 90 ? -59.478 -17.398 59.415 1.00 73.50 90 VAL A C 1
ATOM 620 O O . VAL A 1 90 ? -59.842 -18.520 59.063 1.00 73.50 90 VAL A O 1
ATOM 623 N N . SER A 1 91 ? -59.888 -16.302 58.777 1.00 82.44 91 SER A N 1
ATOM 624 C CA . SER A 1 91 ? -60.657 -16.401 57.536 1.00 82.44 91 SER A CA 1
ATOM 625 C C . SER A 1 91 ? -59.817 -17.087 56.452 1.00 82.44 91 SER A C 1
ATOM 627 O O . SER A 1 91 ? -58.606 -16.869 56.378 1.00 82.44 91 SER A O 1
ATOM 629 N N . ALA A 1 92 ? -60.456 -17.841 55.553 1.00 82.25 92 ALA A N 1
ATOM 630 C CA . ALA A 1 92 ? -59.766 -18.519 54.450 1.00 82.25 92 ALA A CA 1
ATOM 631 C C . ALA A 1 92 ? -58.909 -17.562 53.590 1.00 82.25 92 ALA A C 1
ATOM 633 O O . ALA A 1 92 ? -57.878 -17.954 53.042 1.00 82.25 92 ALA A O 1
ATOM 634 N N . LYS A 1 93 ? -59.304 -16.282 53.503 1.00 82.75 93 LYS A N 1
ATOM 635 C CA . LYS A 1 93 ? -58.540 -15.229 52.820 1.00 82.75 93 LYS A CA 1
ATOM 636 C C . LYS A 1 93 ? -57.241 -14.894 53.559 1.00 82.75 93 LYS A C 1
ATOM 638 O O . LYS A 1 93 ? -56.206 -14.723 52.921 1.00 82.75 93 LYS A O 1
ATOM 643 N N . THR A 1 94 ? -57.281 -14.832 54.888 1.00 80.44 94 THR A N 1
ATOM 644 C CA . THR A 1 94 ? -56.109 -14.565 55.735 1.00 80.44 94 THR A CA 1
ATOM 645 C C . THR A 1 94 ? -55.135 -15.737 55.734 1.00 80.44 94 THR A C 1
ATOM 647 O O . THR A 1 94 ? -53.939 -15.519 55.587 1.00 80.44 94 THR A O 1
ATOM 650 N N . ASP A 1 95 ? -55.630 -16.975 55.788 1.00 83.94 95 ASP A N 1
ATOM 651 C CA . ASP A 1 95 ? -54.772 -18.163 55.691 1.00 83.94 95 ASP A CA 1
ATOM 652 C C . ASP A 1 95 ? -54.055 -18.247 54.338 1.00 83.94 95 ASP A C 1
ATOM 654 O O . ASP A 1 95 ? -52.881 -18.619 54.271 1.00 83.94 95 ASP A O 1
ATOM 658 N N . LYS A 1 96 ? -54.731 -17.849 53.251 1.00 84.94 96 LYS A N 1
ATOM 659 C CA . LYS A 1 96 ? -54.110 -17.776 51.924 1.00 84.94 96 LYS A CA 1
ATOM 660 C C . LYS A 1 96 ? -52.991 -16.731 51.885 1.00 84.94 96 LYS A C 1
ATOM 662 O O . LYS A 1 96 ? -51.901 -17.050 51.416 1.00 84.94 96 LYS A O 1
ATOM 667 N N . MET A 1 97 ? -53.226 -15.539 52.443 1.00 80.75 97 MET A N 1
ATOM 668 C CA . MET A 1 97 ? -52.197 -14.497 52.557 1.00 80.75 97 MET A CA 1
ATOM 669 C C . MET A 1 97 ? -51.015 -14.963 53.413 1.00 80.75 97 MET A C 1
ATOM 671 O O . MET A 1 97 ? -49.878 -14.855 52.973 1.00 80.75 97 MET A O 1
ATOM 675 N N . ASN A 1 98 ? -51.262 -15.569 54.576 1.00 81.31 98 ASN A N 1
ATOM 676 C CA . ASN A 1 98 ? -50.205 -16.078 55.452 1.00 81.31 98 ASN A CA 1
ATOM 677 C C . ASN A 1 98 ? -49.378 -17.181 54.774 1.00 81.31 98 ASN A C 1
ATOM 679 O O . ASN A 1 98 ? -48.159 -17.224 54.921 1.00 81.31 98 ASN A O 1
ATOM 683 N N . LYS A 1 99 ? -50.010 -18.049 53.974 1.00 86.81 99 LYS A N 1
ATOM 684 C CA . LYS A 1 99 ? -49.314 -19.085 53.198 1.00 86.81 99 LYS A CA 1
ATOM 685 C C . LYS A 1 99 ? -48.464 -18.501 52.068 1.00 86.81 99 LYS A C 1
ATOM 687 O O . LYS A 1 99 ? -47.386 -19.024 51.794 1.00 86.81 99 LYS A O 1
ATOM 692 N N . GLU A 1 100 ? -48.927 -17.441 51.411 1.00 84.12 100 GLU A N 1
ATOM 693 C CA . GLU A 1 100 ? -48.158 -16.727 50.385 1.00 84.12 100 GLU A CA 1
ATOM 694 C C . GLU A 1 100 ? -46.991 -15.941 50.998 1.00 84.12 100 GLU A C 1
ATOM 696 O O . GLU A 1 100 ? -45.876 -16.025 50.486 1.00 84.12 100 GLU A O 1
ATOM 701 N N . THR A 1 101 ? -47.202 -15.279 52.139 1.00 82.75 101 THR A N 1
ATOM 702 C CA . THR A 1 101 ? -46.146 -14.594 52.896 1.00 82.75 101 THR A CA 1
ATOM 703 C C . THR A 1 101 ? -45.094 -15.580 53.396 1.00 82.75 101 THR A C 1
ATOM 705 O O . THR A 1 101 ? -43.914 -15.369 53.141 1.00 82.75 101 THR A O 1
ATOM 708 N N . ALA A 1 102 ? -45.492 -16.701 54.003 1.00 81.50 102 ALA A N 1
ATOM 709 C CA . ALA A 1 102 ? -44.558 -17.747 54.422 1.00 81.50 102 ALA A CA 1
ATOM 710 C C . ALA A 1 102 ? -43.744 -18.297 53.236 1.00 81.50 102 ALA A C 1
ATOM 712 O O . ALA A 1 102 ? -42.529 -18.432 53.327 1.00 81.50 102 ALA A O 1
ATOM 713 N N . LYS A 1 103 ? -44.376 -18.541 52.077 1.00 85.81 103 LYS A N 1
ATOM 714 C CA . LYS A 1 103 ? -43.663 -18.961 50.857 1.00 85.81 103 LYS A CA 1
ATOM 715 C C . LYS A 1 103 ? -42.686 -17.909 50.337 1.00 85.81 103 LYS A C 1
ATOM 717 O O . LYS A 1 103 ? -41.650 -18.287 49.805 1.00 85.81 103 LYS A O 1
ATOM 722 N N . ALA A 1 104 ? -43.025 -16.625 50.426 1.00 82.12 104 ALA A N 1
ATOM 723 C CA . ALA A 1 104 ? -42.141 -15.542 50.010 1.00 82.12 104 ALA A CA 1
ATOM 724 C C . ALA A 1 104 ? -40.938 -15.417 50.951 1.00 82.12 104 ALA A C 1
ATOM 726 O O . ALA A 1 104 ? -39.811 -15.319 50.475 1.00 82.12 104 ALA A O 1
ATOM 727 N N . VAL A 1 105 ? -41.165 -15.504 52.263 1.00 78.50 105 VAL A N 1
ATOM 728 C CA . VAL A 1 105 ? -40.098 -15.427 53.269 1.00 78.50 105 VAL A CA 1
ATOM 729 C C . VAL A 1 105 ? -39.188 -16.659 53.215 1.00 78.50 105 VAL A C 1
ATOM 731 O O . VAL A 1 105 ? -37.976 -16.513 53.294 1.00 78.50 105 VAL A O 1
ATOM 734 N N . ASN A 1 106 ? -39.726 -17.849 52.934 1.00 83.25 106 ASN A N 1
ATOM 735 C CA . ASN A 1 106 ? -38.928 -19.075 52.777 1.00 83.25 106 ASN A CA 1
ATOM 736 C C . ASN A 1 106 ? -38.070 -19.107 51.499 1.00 83.25 106 ASN A C 1
ATOM 738 O O . ASN A 1 106 ? -37.311 -20.052 51.296 1.00 83.25 106 ASN A O 1
ATOM 742 N N . LYS A 1 107 ? -38.182 -18.107 50.611 1.00 83.75 107 LYS A N 1
ATOM 743 C CA . LYS A 1 107 ? -37.218 -17.919 49.513 1.00 83.75 107 LYS A CA 1
ATOM 744 C C . LYS A 1 107 ? -35.917 -17.274 49.992 1.00 83.75 107 LYS A C 1
ATOM 746 O O . LYS A 1 107 ? -34.935 -17.319 49.257 1.00 83.75 107 LYS A O 1
ATOM 751 N N . VAL A 1 108 ? -35.903 -16.684 51.189 1.00 73.88 108 VAL A N 1
ATOM 752 C CA . VAL A 1 108 ? -34.689 -16.166 51.819 1.00 73.88 108 VAL A CA 1
ATOM 753 C C . VAL A 1 108 ? -33.913 -17.355 52.405 1.00 73.88 108 VAL A C 1
ATOM 755 O O . VAL A 1 108 ? -34.461 -18.094 53.227 1.00 73.88 108 VAL A O 1
ATOM 758 N N . PRO A 1 109 ? -32.654 -17.585 51.991 1.00 69.19 109 PRO A N 1
ATOM 759 C CA . PRO A 1 109 ? -31.836 -18.664 52.534 1.00 69.19 109 PRO A CA 1
ATOM 760 C C . PRO A 1 109 ? -31.722 -18.557 54.063 1.00 69.19 109 PRO A C 1
ATOM 762 O O . PRO A 1 109 ? -31.387 -17.498 54.584 1.00 69.19 109 PRO A O 1
ATOM 765 N N . GLY A 1 110 ? -31.988 -19.653 54.781 1.00 76.69 110 GLY A N 1
ATOM 766 C CA . GLY A 1 110 ? -31.827 -19.731 56.241 1.00 76.69 110 GLY A CA 1
ATOM 767 C C . GLY A 1 110 ? -33.072 -19.410 57.079 1.00 76.69 110 GLY A C 1
ATOM 768 O O . GLY A 1 110 ? -33.020 -19.564 58.296 1.00 76.69 110 GLY A O 1
ATOM 769 N N . VAL A 1 111 ? -34.201 -19.037 56.466 1.00 74.62 111 VAL A N 1
ATOM 770 C CA . VAL A 1 111 ? -35.454 -18.733 57.179 1.00 74.62 111 VAL A CA 1
ATOM 771 C C . VAL A 1 111 ? -36.550 -19.717 56.760 1.00 74.62 111 VAL A C 1
ATOM 773 O O . VAL A 1 111 ? -36.821 -19.888 55.575 1.00 74.62 111 VAL A O 1
ATOM 776 N N . ASN A 1 112 ? -37.175 -20.396 57.729 1.00 82.06 112 ASN A N 1
ATOM 777 C CA . ASN A 1 112 ? -38.244 -21.370 57.479 1.00 82.06 112 ASN A CA 1
ATOM 778 C C . ASN A 1 112 ? -39.433 -21.101 58.411 1.00 82.06 112 ASN A C 1
ATOM 780 O O . ASN A 1 112 ? -39.474 -21.582 59.543 1.00 82.06 112 ASN A O 1
ATOM 784 N N . ILE A 1 113 ? -40.372 -20.286 57.935 1.00 81.38 113 ILE A N 1
ATOM 785 C CA . ILE A 1 113 ? -41.583 -19.869 58.645 1.00 81.38 113 ILE A CA 1
ATOM 786 C C . ILE A 1 113 ? -42.760 -20.681 58.109 1.00 81.38 113 ILE A C 1
ATOM 788 O O . ILE A 1 113 ? -42.946 -20.814 56.894 1.00 81.38 113 ILE A O 1
ATOM 792 N N . GLN A 1 114 ? -43.578 -21.231 59.004 1.00 85.44 114 GLN A N 1
ATOM 793 C CA . GLN A 1 114 ? -44.824 -21.884 58.624 1.00 85.44 114 GLN A CA 1
ATOM 794 C C . GLN A 1 114 ? -45.980 -20.884 58.662 1.00 85.44 114 GLN A C 1
ATOM 796 O O . GLN A 1 114 ? -45.984 -19.929 59.432 1.00 85.44 114 GLN A O 1
ATOM 801 N N . ALA A 1 115 ? -47.017 -21.119 57.855 1.00 80.25 115 ALA A N 1
ATOM 802 C CA . ALA A 1 115 ? -48.208 -20.262 57.853 1.00 80.25 115 ALA A CA 1
ATOM 803 C C . ALA A 1 115 ? -48.876 -20.170 59.242 1.00 80.25 115 ALA A C 1
ATOM 805 O O . ALA A 1 115 ? -49.491 -19.154 59.559 1.00 80.25 115 ALA A O 1
ATOM 806 N N . SER A 1 116 ? -48.716 -21.212 60.065 1.00 78.50 116 SER A N 1
ATOM 807 C CA . SER A 1 116 ? -49.190 -21.277 61.450 1.00 78.50 116 SER A CA 1
ATOM 808 C C . SER A 1 116 ? -48.473 -20.292 62.380 1.00 78.50 116 SER A C 1
ATOM 810 O O . SER A 1 116 ? -49.090 -19.798 63.316 1.00 78.50 116 SER A O 1
ATOM 812 N N . ASP A 1 117 ? -47.212 -19.954 62.100 1.00 78.38 117 ASP A N 1
ATOM 813 C CA . ASP A 1 117 ? -46.420 -19.015 62.909 1.00 78.38 117 ASP A CA 1
ATOM 814 C C . ASP A 1 117 ? -46.842 -17.553 62.668 1.00 78.38 117 ASP A C 1
ATOM 816 O O . ASP A 1 117 ? -46.531 -16.660 63.451 1.00 78.38 117 ASP A O 1
ATOM 820 N N . LEU A 1 118 ? -47.588 -17.307 61.584 1.00 76.19 118 LEU A N 1
ATOM 821 C CA . LEU A 1 118 ? -48.136 -16.000 61.213 1.00 76.19 118 LEU A CA 1
ATOM 822 C C . LEU A 1 118 ? -49.580 -15.797 61.704 1.00 76.19 118 LEU A C 1
ATOM 824 O O . LEU A 1 118 ? -50.180 -14.755 61.430 1.00 76.19 118 LEU A O 1
ATOM 828 N N . GLN A 1 119 ? -50.176 -16.784 62.380 1.00 77.50 119 GLN A N 1
ATOM 829 C CA . GLN A 1 119 ? -51.533 -16.657 62.907 1.00 77.50 119 GLN A CA 1
ATOM 830 C C . GLN A 1 119 ? -51.526 -15.900 64.246 1.00 77.50 119 GLN A C 1
ATOM 832 O O . GLN A 1 119 ? -50.649 -16.126 65.081 1.00 77.50 119 GLN A O 1
ATOM 837 N N . PRO A 1 120 ? -52.498 -15.000 64.484 1.00 71.88 120 PRO A N 1
ATOM 838 C CA . PRO A 1 120 ? -52.602 -14.328 65.768 1.00 71.88 120 PRO A CA 1
ATOM 839 C C . PRO A 1 120 ? -52.945 -15.355 66.864 1.00 71.88 120 PRO A C 1
ATOM 841 O O . PRO A 1 120 ? -53.805 -16.220 66.641 1.00 71.88 120 PRO A O 1
ATOM 844 N N . PRO A 1 121 ? -52.312 -15.274 68.049 1.00 70.62 121 PRO A N 1
ATOM 845 C CA . PRO A 1 121 ? -52.652 -16.138 69.177 1.00 70.62 121 PRO A CA 1
ATOM 846 C C . PRO A 1 121 ? -54.143 -15.994 69.519 1.00 70.62 121 PRO A C 1
ATOM 848 O O . PRO A 1 121 ? -54.710 -14.905 69.373 1.00 70.62 121 PRO A O 1
ATOM 851 N N . ALA A 1 122 ? -54.807 -17.086 69.923 1.00 69.06 122 ALA A N 1
ATOM 852 C CA . ALA A 1 122 ? -56.231 -17.025 70.246 1.00 69.06 122 ALA A CA 1
ATOM 853 C C . ALA A 1 122 ? -56.511 -15.977 71.330 1.00 69.06 122 ALA A C 1
ATOM 855 O O . ALA A 1 122 ? -55.741 -15.799 72.273 1.00 69.06 122 ALA A O 1
ATOM 856 N N . GLU A 1 123 ? -57.633 -15.273 71.184 1.00 65.50 123 GLU A N 1
ATOM 857 C CA . GLU A 1 123 ? -58.114 -14.372 72.223 1.00 65.50 123 GLU A CA 1
ATOM 858 C C . GLU A 1 123 ? -58.406 -15.182 73.485 1.00 65.50 123 GLU A C 1
ATOM 860 O O . GLU A 1 123 ? -59.211 -16.115 73.454 1.00 65.50 123 GLU A O 1
ATOM 865 N N . ASP A 1 124 ? -57.739 -14.823 74.584 1.00 65.44 124 ASP A N 1
ATOM 866 C CA . ASP A 1 124 ? -57.999 -15.439 75.880 1.00 65.44 124 ASP A CA 1
ATOM 867 C C . ASP A 1 124 ? -59.500 -15.371 76.194 1.00 65.44 124 ASP A C 1
ATOM 869 O O . ASP A 1 124 ? -60.117 -14.310 76.010 1.00 65.44 124 ASP A O 1
ATOM 873 N N . PRO A 1 125 ? -60.104 -16.471 76.677 1.00 65.25 125 PRO A N 1
ATOM 874 C CA . PRO A 1 125 ? -61.524 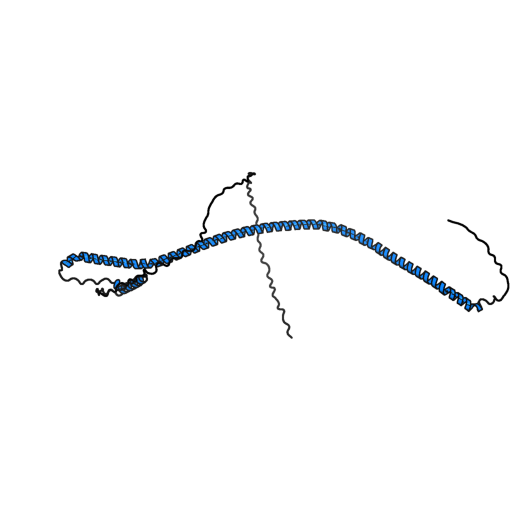-16.496 76.979 1.00 65.25 125 PRO A CA 1
ATOM 875 C C . PRO A 1 125 ? -61.880 -15.355 77.945 1.00 65.25 125 PRO A C 1
ATOM 877 O O . PRO A 1 125 ? -61.117 -15.072 78.879 1.00 65.25 125 PRO A O 1
ATOM 880 N N . PRO A 1 126 ? -63.037 -14.691 77.754 1.00 63.38 126 PRO A N 1
ATOM 881 C CA . PRO A 1 126 ? -63.455 -13.591 78.608 1.00 63.38 126 PRO A CA 1
ATOM 882 C C . PRO A 1 126 ? -63.525 -14.079 80.054 1.00 63.38 126 PRO A C 1
ATOM 884 O O . PRO A 1 126 ? -64.312 -14.962 80.398 1.00 63.38 126 PRO A O 1
ATOM 887 N N . ILE A 1 127 ? -62.667 -13.512 80.902 1.00 58.88 127 ILE A N 1
ATOM 888 C CA . ILE A 1 127 ? -62.549 -13.878 82.312 1.00 58.88 127 ILE A CA 1
ATOM 889 C C . ILE A 1 127 ? -63.841 -13.447 83.017 1.00 58.88 127 ILE A C 1
ATOM 891 O O . ILE A 1 127 ? -63.986 -12.293 83.424 1.00 58.88 127 ILE A O 1
ATOM 895 N N . LYS A 1 128 ? -64.802 -14.364 83.141 1.00 56.78 128 LYS A N 1
ATOM 896 C CA . LYS A 1 128 ? -65.997 -14.168 83.965 1.00 56.78 128 LYS A CA 1
ATOM 897 C C . LYS A 1 128 ? -65.624 -14.448 85.425 1.00 56.78 128 LYS A C 1
ATOM 899 O O . LYS A 1 128 ? -65.370 -15.588 85.790 1.00 56.78 128 LYS A O 1
ATOM 904 N N . GLY A 1 129 ? -65.540 -13.388 86.233 1.00 68.00 129 GLY A N 1
ATOM 905 C CA . GLY A 1 129 ? -65.262 -13.441 87.676 1.00 68.00 129 GLY A CA 1
ATOM 906 C C . GLY A 1 129 ? -64.355 -12.300 88.164 1.00 68.00 129 GLY A C 1
ATOM 907 O O . GLY A 1 129 ? -63.394 -11.924 87.492 1.00 68.00 129 GLY A O 1
ATOM 908 N N . PHE A 1 130 ? -64.642 -11.741 89.347 1.00 65.81 130 PHE A N 1
ATOM 909 C CA . PHE A 1 130 ? -63.825 -10.705 89.997 1.00 65.81 130 PHE A CA 1
ATOM 910 C C . PHE A 1 130 ? -62.487 -11.299 90.459 1.00 65.81 130 PHE A C 1
ATOM 912 O O . PHE A 1 130 ? -62.388 -11.875 91.534 1.00 65.81 130 PHE A O 1
ATOM 919 N N . HIS A 1 131 ? -61.446 -11.207 89.633 1.00 73.75 131 HIS A N 1
ATOM 920 C CA . HIS A 1 131 ? -60.081 -11.578 90.019 1.00 73.75 131 HIS A CA 1
ATOM 921 C C . HIS A 1 131 ? -59.240 -10.298 90.142 1.00 73.75 131 HIS A C 1
ATOM 923 O O . HIS A 1 131 ? -58.800 -9.767 89.115 1.00 73.75 131 HIS A O 1
ATOM 929 N N . PRO A 1 132 ? -59.015 -9.768 91.360 1.00 74.62 132 PRO A N 1
ATOM 930 C CA . PRO A 1 132 ? -58.316 -8.494 91.564 1.00 74.62 132 PRO A CA 1
ATOM 931 C C . PRO A 1 132 ? -56.896 -8.500 90.973 1.00 74.62 132 PRO A C 1
ATOM 933 O O . PRO A 1 132 ? -56.487 -7.529 90.338 1.00 74.62 132 PRO A O 1
ATOM 936 N N . ILE A 1 133 ? -56.201 -9.639 91.043 1.00 75.00 133 ILE A N 1
ATOM 937 C CA . ILE A 1 133 ? -54.853 -9.836 90.481 1.00 75.00 133 ILE A CA 1
ATOM 938 C C . ILE A 1 133 ? -54.854 -9.706 88.944 1.00 75.00 133 ILE A C 1
ATOM 940 O O . ILE A 1 133 ? -53.978 -9.072 88.360 1.00 75.00 133 ILE A O 1
ATOM 944 N N . LYS A 1 134 ? -55.892 -10.213 88.262 1.00 68.88 134 LYS A N 1
ATOM 945 C CA . LYS A 1 134 ? -56.027 -10.083 86.797 1.00 68.88 134 LYS A CA 1
ATOM 946 C C . LYS A 1 134 ? -56.373 -8.656 86.361 1.00 68.88 134 LYS A C 1
ATOM 948 O O . LYS A 1 134 ? -56.076 -8.269 85.233 1.00 68.88 134 LYS A O 1
ATOM 953 N N . LYS A 1 135 ? -57.003 -7.859 87.233 1.00 74.56 135 LYS A N 1
ATOM 954 C CA . LYS A 1 135 ? -57.266 -6.435 86.974 1.00 74.56 135 LYS A CA 1
ATOM 955 C C . LYS A 1 135 ? -55.969 -5.616 87.050 1.00 74.56 135 LYS A C 1
ATOM 957 O O . LYS A 1 135 ? -55.787 -4.732 86.219 1.00 74.56 135 LYS A O 1
ATOM 962 N N . LEU A 1 136 ? -55.067 -5.976 87.969 1.00 80.00 136 LEU A N 1
ATOM 963 C CA . LEU A 1 136 ? -53.728 -5.386 88.125 1.00 80.00 136 LEU A CA 1
ATOM 964 C C . LEU A 1 136 ? -52.770 -5.728 86.972 1.00 80.00 136 LEU A C 1
ATOM 966 O O . LEU A 1 136 ? -52.023 -4.863 86.535 1.00 80.00 136 LEU A O 1
ATOM 970 N N . LEU A 1 137 ? -52.827 -6.946 86.424 1.00 81.88 137 LEU A N 1
ATOM 971 C CA . LEU A 1 137 ? -51.975 -7.375 85.296 1.00 81.88 137 LEU A CA 1
ATOM 972 C C . LEU A 1 137 ? -52.476 -6.912 83.918 1.00 81.88 137 LEU A C 1
ATOM 974 O O . LEU A 1 137 ? -51.772 -7.030 82.917 1.00 81.88 137 LEU A O 1
ATOM 978 N N . ARG A 1 138 ? -53.695 -6.372 83.841 1.00 77.75 138 ARG A N 1
ATOM 979 C CA . ARG A 1 138 ? -54.346 -5.967 82.586 1.00 77.75 138 ARG A CA 1
ATOM 980 C C . ARG A 1 138 ? -53.524 -4.960 81.751 1.00 77.75 138 ARG A C 1
ATOM 982 O O . ARG A 1 138 ? -53.492 -5.126 80.532 1.00 77.75 138 ARG A O 1
ATOM 989 N N . PRO A 1 139 ? -52.847 -3.954 82.345 1.00 84.94 139 PRO A N 1
ATOM 990 C CA . PRO A 1 139 ? -51.946 -3.064 81.610 1.00 84.94 139 PRO A CA 1
ATOM 991 C C . PRO A 1 139 ? -50.738 -3.800 81.016 1.00 84.94 139 PRO A C 1
ATOM 993 O O . PRO A 1 139 ? -50.432 -3.606 79.845 1.00 84.94 139 PRO A O 1
ATOM 996 N N . VAL A 1 140 ? -50.110 -4.703 81.777 1.00 85.38 140 VAL A N 1
ATOM 997 C CA . VAL A 1 140 ? -48.952 -5.499 81.326 1.00 85.38 140 VAL A CA 1
ATOM 998 C C . VAL A 1 140 ? -49.339 -6.424 80.168 1.00 85.38 140 VAL A C 1
ATOM 1000 O O . VAL A 1 140 ? -48.621 -6.518 79.180 1.00 85.38 140 VAL A O 1
ATOM 1003 N N . ILE A 1 141 ? -50.524 -7.039 80.232 1.00 80.06 141 ILE A N 1
ATOM 1004 C CA . ILE A 1 141 ? -51.056 -7.886 79.153 1.00 80.06 141 ILE A CA 1
ATOM 1005 C C . ILE A 1 141 ? -51.350 -7.059 77.889 1.00 80.06 141 ILE A C 1
ATOM 1007 O O . ILE A 1 141 ? -51.107 -7.523 76.776 1.00 80.06 141 ILE A O 1
ATOM 1011 N N . ARG A 1 142 ? -51.849 -5.822 78.034 1.00 81.06 142 ARG A N 1
ATOM 1012 C CA . ARG A 1 142 ? -52.044 -4.903 76.898 1.00 81.06 142 ARG A CA 1
ATOM 1013 C C . ARG A 1 142 ? -50.719 -4.495 76.252 1.00 81.06 142 ARG A C 1
ATOM 1015 O O . ARG A 1 142 ? -50.636 -4.502 75.029 1.00 81.06 142 ARG A O 1
ATOM 1022 N N . LEU A 1 143 ? -49.695 -4.202 77.054 1.00 87.19 143 LEU A N 1
ATOM 1023 C CA . LEU A 1 143 ? -48.334 -3.934 76.574 1.00 87.19 143 LEU A CA 1
ATOM 1024 C C . LEU A 1 143 ? -47.743 -5.146 75.843 1.00 87.19 143 LEU A C 1
ATOM 1026 O O . LEU A 1 143 ? -47.184 -4.988 74.762 1.00 87.19 143 LEU A O 1
ATOM 1030 N N . GLY A 1 144 ? -47.942 -6.355 76.377 1.00 82.50 144 GLY A N 1
ATOM 1031 C CA . GLY A 1 144 ? -47.527 -7.597 75.722 1.00 82.50 144 GLY A CA 1
ATOM 1032 C C . GLY A 1 144 ? -48.173 -7.779 74.347 1.00 82.50 144 GLY A C 1
ATOM 1033 O O . GLY A 1 144 ? -47.476 -8.062 73.378 1.00 82.50 144 GLY A O 1
ATOM 1034 N N . LYS A 1 145 ? -49.486 -7.530 74.228 1.00 80.19 145 LYS A N 1
ATOM 1035 C CA . LYS A 1 145 ? -50.186 -7.574 72.931 1.00 80.19 145 LYS A CA 1
ATOM 1036 C C . LYS A 1 145 ? -49.654 -6.533 71.944 1.00 80.19 145 LYS A C 1
ATOM 1038 O O . LYS A 1 145 ? -49.406 -6.881 70.796 1.00 80.19 145 LYS A O 1
ATOM 1043 N N . GLY A 1 146 ? -49.426 -5.300 72.399 1.00 87.19 146 GLY A N 1
ATOM 1044 C CA . GLY A 1 146 ? -48.847 -4.249 71.559 1.00 87.19 146 GLY A CA 1
ATOM 1045 C C . GLY A 1 146 ? -47.434 -4.586 71.071 1.00 87.19 146 GLY A C 1
ATOM 1046 O O . GLY A 1 146 ? -47.116 -4.362 69.909 1.00 87.19 146 GLY A O 1
ATOM 1047 N N . SER A 1 147 ? -46.596 -5.189 71.921 1.00 88.19 147 SER A N 1
ATOM 1048 C CA . SER A 1 147 ? -45.242 -5.610 71.535 1.00 88.19 147 SER A CA 1
ATOM 1049 C C . SER A 1 147 ? -45.255 -6.724 70.485 1.00 88.19 147 SER A C 1
ATOM 1051 O O . SER A 1 147 ? -44.484 -6.654 69.530 1.00 88.19 147 SER A O 1
ATOM 1053 N N . VAL A 1 148 ? -46.157 -7.703 70.612 1.00 85.44 148 VAL A N 1
ATOM 1054 C CA . VAL A 1 148 ? -46.314 -8.778 69.618 1.00 85.44 148 VAL A CA 1
ATOM 1055 C C . VAL A 1 148 ? -46.819 -8.224 68.286 1.00 85.44 148 VAL A C 1
ATOM 1057 O O . VAL A 1 148 ? -46.298 -8.593 67.241 1.00 85.44 148 VAL A O 1
ATOM 1060 N N . GLU A 1 149 ? -47.777 -7.297 68.302 1.00 88.31 149 GLU A N 1
ATOM 1061 C CA . GLU A 1 149 ? -48.282 -6.660 67.079 1.00 88.31 149 GLU A CA 1
ATOM 1062 C C . GLU A 1 149 ? -47.184 -5.873 66.342 1.00 88.31 149 GLU A C 1
ATOM 1064 O O . GLU A 1 149 ? -47.075 -5.955 65.117 1.00 88.31 149 GLU A O 1
ATOM 1069 N N . ILE A 1 150 ? -46.312 -5.179 67.083 1.00 89.50 150 ILE A N 1
ATOM 1070 C CA . ILE A 1 150 ? -45.136 -4.495 66.524 1.00 89.50 150 ILE A CA 1
ATOM 1071 C C . ILE A 1 150 ? -44.113 -5.498 65.974 1.00 89.50 150 ILE A C 1
ATOM 1073 O O . ILE A 1 150 ? -43.584 -5.296 64.886 1.00 89.50 150 ILE A O 1
ATOM 1077 N N . GLN A 1 151 ? -43.846 -6.607 66.666 1.00 84.19 151 GLN A N 1
ATOM 1078 C CA . GLN A 1 151 ? -42.959 -7.655 66.140 1.00 84.19 151 GLN A CA 1
ATOM 1079 C C . GLN A 1 151 ? -43.505 -8.256 64.840 1.00 84.19 151 GLN A C 1
ATOM 1081 O O . GLN A 1 151 ? -42.759 -8.493 63.891 1.00 84.19 151 GLN A O 1
ATOM 1086 N N . GLN A 1 152 ? -44.819 -8.457 64.771 1.00 82.44 152 GLN A N 1
ATOM 1087 C CA . GLN A 1 152 ? -45.475 -9.037 63.608 1.00 82.44 152 GLN A CA 1
ATOM 1088 C C . GLN A 1 152 ? -45.495 -8.064 62.421 1.00 82.44 152 GLN A C 1
ATOM 1090 O O . GLN A 1 152 ? -45.326 -8.487 61.275 1.00 82.44 152 GLN A O 1
ATOM 1095 N N . SER A 1 153 ? -45.640 -6.758 62.674 1.00 85.81 153 SER A N 1
ATOM 1096 C CA . SER A 1 153 ? -45.498 -5.734 61.634 1.00 85.81 153 SER A CA 1
ATOM 1097 C C . SER A 1 153 ? -44.049 -5.588 61.157 1.00 85.81 153 SER A C 1
ATOM 1099 O O . SER A 1 153 ? -43.833 -5.498 59.948 1.00 85.81 153 SER A O 1
ATOM 1101 N N . MET A 1 154 ? -43.063 -5.682 62.057 1.00 88.56 154 MET A N 1
ATOM 1102 C CA . MET A 1 154 ? -41.635 -5.694 61.718 1.00 88.56 154 MET A CA 1
ATOM 1103 C C . MET A 1 154 ? -41.287 -6.883 60.807 1.00 88.56 154 MET A C 1
ATOM 1105 O O . MET A 1 154 ? -40.752 -6.682 59.721 1.00 88.56 154 MET A O 1
ATOM 1109 N N . MET A 1 155 ? -41.705 -8.105 61.165 1.00 81.19 155 MET A N 1
ATOM 1110 C CA . MET A 1 155 ? -41.488 -9.303 60.334 1.00 81.19 155 MET A CA 1
ATOM 1111 C C . MET A 1 155 ? -42.146 -9.192 58.952 1.00 81.19 155 MET A C 1
ATOM 1113 O O . MET A 1 155 ? -41.601 -9.655 57.947 1.00 81.19 155 MET A O 1
ATOM 1117 N N . LYS A 1 156 ? -43.324 -8.559 58.876 1.00 83.56 156 LYS A N 1
ATOM 1118 C CA . LYS A 1 156 ? -44.029 -8.341 57.607 1.00 83.56 156 LYS A CA 1
ATOM 1119 C C . LYS A 1 156 ? -43.293 -7.358 56.688 1.00 83.56 156 LYS A C 1
ATOM 1121 O O . LYS A 1 156 ? -43.446 -7.463 55.473 1.00 83.56 156 LYS A O 1
ATOM 1126 N N . LEU A 1 157 ? -42.512 -6.432 57.247 1.00 88.31 157 LEU A N 1
ATOM 1127 C CA . LEU A 1 157 ? -41.677 -5.486 56.500 1.00 88.31 157 LEU A CA 1
ATOM 1128 C C . LEU A 1 157 ? -40.295 -6.063 56.161 1.00 88.31 157 LEU A C 1
ATOM 1130 O O . LEU A 1 157 ? -39.786 -5.809 55.071 1.00 88.31 157 LEU A O 1
ATOM 1134 N N . GLU A 1 158 ? -39.716 -6.887 57.034 1.00 84.81 158 GLU A N 1
ATOM 1135 C CA . GLU A 1 158 ? -38.423 -7.538 56.791 1.00 84.81 158 GLU A CA 1
ATOM 1136 C C . GLU A 1 158 ? -38.466 -8.519 55.616 1.00 84.81 158 GLU A C 1
ATOM 1138 O O . GLU A 1 158 ? -37.523 -8.565 54.831 1.00 84.81 158 GLU A O 1
ATOM 1143 N N . GLY A 1 159 ? -39.567 -9.257 55.428 1.00 82.31 159 GLY A N 1
ATOM 1144 C CA . GLY A 1 159 ? -39.708 -10.203 54.312 1.00 82.31 159 GLY A CA 1
ATOM 1145 C C . GLY A 1 159 ? -39.497 -9.566 52.924 1.00 82.31 159 GLY A C 1
ATOM 1146 O O . GLY A 1 159 ? -38.646 -10.032 52.164 1.00 82.31 159 GLY A O 1
ATOM 1147 N N . PRO A 1 160 ? -40.232 -8.493 52.572 1.00 87.19 160 PRO A N 1
ATOM 1148 C CA . PRO A 1 160 ? -40.018 -7.749 51.331 1.00 87.19 160 PRO A CA 1
ATOM 1149 C C . PRO A 1 160 ? -38.617 -7.136 51.205 1.00 87.19 160 PRO A C 1
ATOM 1151 O O . PRO A 1 160 ? -38.038 -7.185 50.122 1.00 87.19 160 PRO A O 1
ATOM 1154 N N . ILE A 1 161 ? -38.059 -6.590 52.293 1.00 88.94 161 ILE A N 1
ATOM 1155 C CA . ILE A 1 161 ? -36.720 -5.975 52.300 1.00 88.94 161 ILE A CA 1
ATOM 1156 C C . ILE A 1 161 ? -35.639 -7.031 52.025 1.00 88.94 161 ILE A C 1
ATOM 1158 O O . ILE A 1 161 ? -34.795 -6.839 51.149 1.00 88.94 161 ILE A O 1
ATOM 1162 N N . ALA A 1 162 ? -35.714 -8.185 52.689 1.00 82.44 162 ALA A N 1
ATO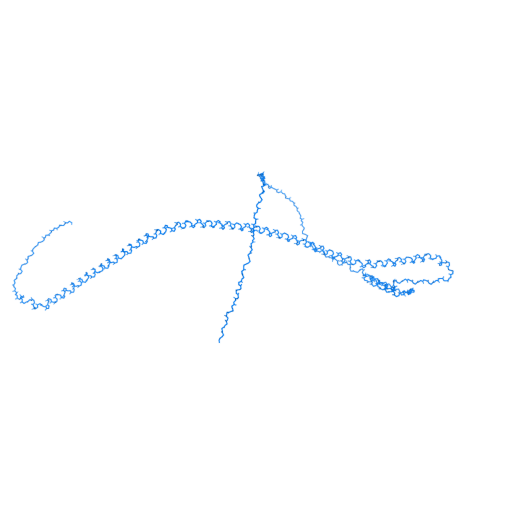M 1163 C CA . ALA A 1 162 ? -34.819 -9.314 52.446 1.00 82.44 162 ALA A CA 1
ATOM 1164 C C . ALA A 1 162 ? -34.976 -9.880 51.023 1.00 82.44 162 ALA A C 1
ATOM 1166 O O . ALA A 1 162 ? -34.005 -10.336 50.425 1.00 82.44 162 ALA A O 1
ATOM 1167 N N . GLY A 1 163 ? -36.179 -9.810 50.443 1.00 84.00 163 GLY A N 1
ATOM 1168 C CA . GLY A 1 163 ? -36.424 -10.176 49.046 1.00 84.00 163 GLY A CA 1
ATOM 1169 C C . GLY A 1 163 ? -35.850 -9.190 48.016 1.00 84.00 163 GLY A C 1
ATOM 1170 O O . GLY A 1 163 ? -35.546 -9.589 46.890 1.00 84.00 163 GLY A O 1
ATOM 1171 N N . LEU A 1 164 ? -35.672 -7.917 48.380 1.00 93.56 164 LEU A N 1
ATOM 1172 C CA . LEU A 1 164 ? -35.103 -6.877 47.512 1.00 93.56 164 LEU A CA 1
ATOM 1173 C C . LEU A 1 164 ? -33.572 -6.935 47.448 1.00 93.56 164 LEU A C 1
ATOM 1175 O O . LEU A 1 164 ? -32.998 -6.648 46.397 1.00 93.56 164 LEU A O 1
ATOM 1179 N N . GLN A 1 165 ? -32.913 -7.355 48.529 1.00 87.56 165 GLN A N 1
ATOM 1180 C CA . GLN A 1 165 ? -31.450 -7.396 48.625 1.00 87.56 165 GLN A CA 1
ATOM 1181 C C . GLN A 1 165 ? -30.769 -8.205 47.491 1.00 87.56 165 GLN A C 1
ATOM 1183 O O . GLN A 1 165 ? -29.838 -7.676 46.878 1.00 87.56 165 GLN A O 1
ATOM 1188 N N . PRO A 1 166 ? -31.235 -9.416 47.108 1.00 91.00 166 PRO A N 1
ATOM 1189 C CA . PRO A 1 166 ? -30.668 -10.154 45.976 1.00 91.00 166 PRO A CA 1
ATOM 1190 C C . PRO A 1 166 ? -30.869 -9.439 44.639 1.00 91.00 166 PRO A C 1
ATOM 1192 O O . PRO A 1 166 ? -29.982 -9.457 43.789 1.00 91.00 166 PRO A O 1
ATOM 1195 N N . SER A 1 167 ? -32.023 -8.789 44.452 1.00 92.06 167 SER A N 1
ATOM 1196 C CA . SER A 1 167 ? -32.319 -8.040 43.224 1.00 92.06 167 SER A CA 1
ATOM 1197 C C . SER A 1 167 ? -31.383 -6.845 43.073 1.00 92.06 167 SER A C 1
ATOM 1199 O O . SER A 1 167 ? -30.880 -6.591 41.984 1.00 92.06 167 SER A O 1
ATOM 1201 N N . MET A 1 168 ? -31.111 -6.144 44.173 1.00 95.69 168 MET A N 1
ATOM 1202 C CA . MET A 1 168 ? -30.217 -4.991 44.193 1.00 95.69 168 MET A CA 1
ATOM 1203 C C . MET A 1 168 ? -28.763 -5.400 43.922 1.00 95.69 168 MET A C 1
ATOM 1205 O O . MET A 1 168 ? -28.108 -4.777 43.095 1.00 95.69 168 MET A O 1
ATOM 1209 N N . SER A 1 169 ? -28.293 -6.504 44.511 1.00 94.38 169 SER A N 1
ATOM 1210 C CA . SER A 1 169 ? -26.961 -7.061 44.222 1.00 94.38 169 SER A CA 1
ATOM 1211 C C . SER A 1 169 ? -26.826 -7.557 42.775 1.00 94.38 169 SER A C 1
ATOM 1213 O O . SER A 1 169 ? -25.811 -7.312 42.127 1.00 94.38 169 SER A O 1
ATOM 1215 N N . ALA A 1 170 ? -27.858 -8.196 42.217 1.00 95.06 170 ALA A N 1
ATOM 1216 C CA . ALA A 1 170 ? -27.851 -8.606 40.813 1.00 95.06 170 ALA A CA 1
ATOM 1217 C C . ALA A 1 170 ? -27.803 -7.405 39.850 1.00 95.06 170 ALA A C 1
ATOM 1219 O O . ALA A 1 170 ? -27.193 -7.485 38.781 1.00 95.06 170 ALA A O 1
ATOM 1220 N N . LEU A 1 171 ? -28.452 -6.300 40.221 1.00 97.56 171 LEU A N 1
ATOM 1221 C CA . LEU A 1 171 ? -28.456 -5.065 39.443 1.00 97.56 171 LEU A CA 1
ATOM 1222 C C . LEU A 1 171 ? -27.100 -4.355 39.526 1.00 97.56 171 LEU A C 1
ATOM 1224 O O . LEU A 1 171 ? -26.599 -3.917 38.494 1.00 97.56 171 LEU A O 1
ATOM 1228 N N . ASP A 1 172 ? -26.477 -4.338 40.704 1.00 97.25 172 ASP A N 1
ATOM 1229 C CA . ASP A 1 172 ? -25.114 -3.840 40.911 1.00 97.25 172 ASP A CA 1
ATOM 1230 C C . ASP A 1 172 ? -24.109 -4.579 40.015 1.00 97.25 172 ASP A C 1
ATOM 1232 O O . ASP A 1 172 ? -23.432 -3.961 39.199 1.00 97.25 172 ASP A O 1
ATOM 1236 N N . HIS A 1 173 ? -24.134 -5.916 40.014 1.00 96.88 173 HIS A N 1
ATOM 1237 C CA . HIS A 1 173 ? -23.292 -6.714 39.117 1.00 96.88 173 HIS A CA 1
ATOM 1238 C C . HIS A 1 173 ? -23.532 -6.422 37.630 1.00 96.88 173 HIS A C 1
ATOM 1240 O O . HIS A 1 173 ? -22.586 -6.393 36.840 1.00 96.88 173 HIS A O 1
ATOM 1246 N N . LYS A 1 174 ? -24.789 -6.202 37.222 1.00 97.00 174 LYS A N 1
ATOM 1247 C CA . LYS A 1 174 ? -25.101 -5.803 35.842 1.00 97.00 174 LYS A CA 1
ATOM 1248 C C . LYS A 1 174 ? -24.536 -4.425 35.516 1.00 97.00 174 LYS A C 1
ATOM 1250 O O . LYS A 1 174 ? -23.991 -4.266 34.429 1.00 97.00 174 LYS A O 1
ATOM 1255 N N . LEU A 1 175 ? -24.645 -3.462 36.429 1.00 97.75 175 LEU A N 1
ATOM 1256 C CA . LEU A 1 175 ? -24.073 -2.129 36.253 1.00 97.75 175 LEU A CA 1
ATOM 1257 C C . LEU A 1 175 ? -22.551 -2.199 36.132 1.00 97.75 175 LEU A C 1
ATOM 1259 O O . LEU A 1 175 ? -22.011 -1.648 35.179 1.00 97.75 175 LEU A O 1
ATOM 1263 N N . THR A 1 176 ? -21.871 -2.960 36.994 1.00 97.50 176 THR A N 1
ATOM 1264 C CA . THR A 1 176 ? -20.418 -3.177 36.892 1.00 97.50 176 THR A CA 1
ATOM 1265 C C . THR A 1 176 ? -20.032 -3.838 35.567 1.00 97.50 176 THR A C 1
ATOM 1267 O O . THR A 1 176 ? -19.049 -3.459 34.937 1.00 97.50 176 THR A O 1
ATOM 1270 N N . SER A 1 177 ? -20.814 -4.812 35.093 1.00 97.19 177 SER A N 1
ATOM 1271 C CA . SER A 1 177 ? -20.560 -5.458 33.800 1.00 97.19 177 SER A CA 1
ATOM 1272 C C . SER A 1 177 ? -20.727 -4.497 32.622 1.00 97.19 177 SER A C 1
ATOM 1274 O O . SER A 1 177 ? -19.949 -4.563 31.671 1.00 97.19 177 SER A O 1
ATOM 1276 N N . VAL A 1 178 ? -21.742 -3.632 32.661 1.00 97.94 178 VAL A N 1
ATOM 1277 C CA . VAL A 1 178 ? -21.964 -2.610 31.630 1.00 97.94 178 VAL A CA 1
ATOM 1278 C C . VAL A 1 178 ? -20.847 -1.572 31.659 1.00 97.94 178 VAL A C 1
ATOM 1280 O O . VAL A 1 178 ? -20.350 -1.205 30.599 1.00 97.94 178 VAL A O 1
ATOM 1283 N N . ASP A 1 179 ? -20.406 -1.157 32.845 1.00 97.81 179 ASP A N 1
ATOM 1284 C CA . ASP A 1 179 ? -19.288 -0.229 33.019 1.00 97.81 179 ASP A CA 1
ATOM 1285 C C . ASP A 1 179 ? -17.995 -0.791 32.407 1.00 97.81 179 ASP A C 1
ATOM 1287 O O . ASP A 1 179 ? -17.372 -0.157 31.555 1.00 97.81 179 ASP A O 1
ATOM 1291 N N . HIS A 1 180 ? -17.660 -2.051 32.703 1.00 97.62 180 HIS A N 1
ATOM 1292 C CA . HIS A 1 180 ? -16.526 -2.729 32.073 1.00 97.62 180 HIS A CA 1
ATOM 1293 C C . HIS A 1 180 ? -16.644 -2.805 30.547 1.00 97.62 180 HIS A C 1
ATOM 1295 O O . HIS A 1 180 ? -15.655 -2.595 29.839 1.00 97.62 180 HIS A O 1
ATOM 1301 N N . GLN A 1 181 ? -17.839 -3.089 30.024 1.00 97.75 181 GLN A N 1
ATOM 1302 C CA . GLN A 1 181 ? -18.067 -3.118 28.582 1.00 97.75 181 GLN A CA 1
ATOM 1303 C C . GLN A 1 181 ? -17.901 -1.724 27.960 1.00 97.75 181 GLN A C 1
ATOM 1305 O O . GLN A 1 181 ? -17.303 -1.601 26.891 1.00 97.75 181 GLN A O 1
ATOM 1310 N N . MET A 1 182 ? -18.373 -0.675 28.633 1.00 97.75 182 MET A N 1
ATOM 1311 C CA . MET A 1 182 ? -18.221 0.708 28.191 1.00 97.75 182 MET A CA 1
ATOM 1312 C C . MET A 1 182 ? -16.746 1.121 28.161 1.00 97.75 182 MET A C 1
ATOM 1314 O O . MET A 1 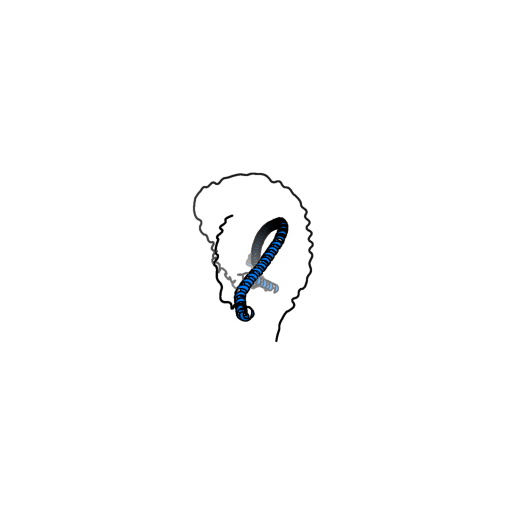182 ? -16.291 1.663 27.156 1.00 97.75 182 MET A O 1
ATOM 1318 N N . VAL A 1 183 ? -15.972 0.781 29.196 1.00 97.94 183 VAL A N 1
ATOM 1319 C CA . VAL A 1 183 ? -14.517 1.010 29.235 1.00 97.94 183 VAL A CA 1
ATOM 1320 C C . VAL A 1 183 ? -13.807 0.262 28.103 1.00 97.94 183 VAL A C 1
ATOM 1322 O O . VAL A 1 183 ? -12.937 0.821 27.434 1.00 97.94 183 VAL A O 1
ATOM 1325 N N . HIS A 1 184 ? -14.196 -0.987 27.834 1.00 98.00 184 HIS A N 1
ATOM 1326 C CA . HIS A 1 184 ? -13.635 -1.753 26.723 1.00 98.00 184 HIS A CA 1
ATOM 1327 C C . HIS A 1 184 ? -13.944 -1.105 25.365 1.00 98.00 184 HIS A C 1
ATOM 1329 O O . HIS A 1 184 ? -13.046 -0.949 24.537 1.00 98.00 184 HIS A O 1
ATOM 1335 N N . MET A 1 185 ? -15.189 -0.675 25.141 1.00 97.50 185 MET A N 1
ATOM 1336 C CA . MET A 1 185 ? -15.580 0.027 23.915 1.00 97.50 185 MET A CA 1
ATOM 1337 C C . MET A 1 185 ? -14.858 1.371 23.767 1.00 97.50 185 MET A C 1
ATOM 1339 O O . MET A 1 185 ? -14.395 1.688 22.676 1.00 97.50 185 MET A O 1
ATOM 1343 N N . GLN A 1 186 ? -14.691 2.134 24.852 1.00 97.94 186 GLN A N 1
ATOM 1344 C CA . GLN A 1 186 ? -13.924 3.385 24.866 1.00 97.94 186 GLN A CA 1
ATOM 1345 C C . GLN A 1 186 ? -12.481 3.151 24.397 1.00 97.94 186 GLN A C 1
ATOM 1347 O O . GLN A 1 186 ? -11.957 3.900 23.568 1.00 97.94 186 GLN A O 1
ATOM 1352 N N . LYS A 1 187 ? -11.846 2.082 24.895 1.00 97.62 187 LYS A N 1
ATOM 1353 C CA . LYS A 1 187 ? -10.494 1.695 24.487 1.00 97.62 187 LYS A CA 1
ATOM 1354 C C . LYS A 1 187 ? -10.448 1.324 23.006 1.00 97.62 187 LYS A C 1
ATOM 1356 O O . LYS A 1 187 ? -9.626 1.869 22.282 1.00 97.62 187 LYS A O 1
ATOM 1361 N N . GLN A 1 188 ? -11.373 0.486 22.538 1.00 97.81 188 GLN A N 1
ATOM 1362 C CA . GLN A 1 188 ? -11.454 0.121 21.120 1.00 97.81 188 GLN A CA 1
ATOM 1363 C C . GLN A 1 188 ? -11.665 1.336 20.209 1.00 97.81 188 GLN A C 1
ATOM 1365 O O . GLN A 1 188 ? -11.033 1.424 19.163 1.00 97.81 188 GLN A O 1
ATOM 1370 N N . LEU A 1 189 ? -12.511 2.291 20.604 1.00 97.44 189 LEU A N 1
ATOM 1371 C CA . LEU A 1 189 ? -12.721 3.530 19.851 1.00 97.44 189 LEU A CA 1
ATOM 1372 C C . LEU A 1 189 ? -11.458 4.395 19.813 1.00 97.44 189 LEU A C 1
ATOM 1374 O O . LEU A 1 189 ? -11.142 4.973 18.775 1.00 97.44 189 LEU A O 1
ATOM 1378 N N . THR A 1 190 ? -10.715 4.447 20.918 1.00 97.81 190 THR A N 1
ATOM 1379 C CA . THR A 1 190 ? -9.427 5.152 20.988 1.00 97.81 190 THR A CA 1
ATOM 1380 C C . THR A 1 190 ? -8.395 4.497 20.072 1.00 97.81 190 THR A C 1
ATOM 1382 O O . THR A 1 190 ? -7.750 5.185 19.280 1.00 97.81 190 THR A O 1
ATOM 1385 N N . ASP A 1 191 ? -8.294 3.168 20.111 1.00 97.50 191 ASP A N 1
ATOM 1386 C CA . ASP A 1 191 ? -7.385 2.393 19.266 1.00 97.50 191 ASP A CA 1
ATOM 1387 C C . ASP A 1 191 ? -7.745 2.548 17.777 1.00 97.50 191 ASP A C 1
ATOM 1389 O O . ASP A 1 191 ? -6.870 2.775 16.939 1.00 97.50 191 ASP A O 1
ATOM 1393 N N . MET A 1 192 ? -9.040 2.508 17.437 1.00 97.31 192 MET A N 1
ATOM 1394 C CA . MET A 1 192 ? -9.520 2.778 16.077 1.00 97.31 192 MET A CA 1
ATOM 1395 C C . MET A 1 192 ? -9.187 4.205 15.636 1.00 97.31 192 MET A C 1
ATOM 1397 O O . MET A 1 192 ? -8.735 4.390 14.509 1.00 97.31 192 MET A O 1
ATOM 1401 N N . GLY A 1 193 ? -9.348 5.201 16.511 1.00 96.69 193 GLY A N 1
ATOM 1402 C CA . GLY A 1 193 ? -8.944 6.581 16.236 1.00 96.69 193 GLY A CA 1
ATOM 1403 C C . GLY A 1 193 ? -7.445 6.701 15.943 1.00 96.69 193 GLY A C 1
ATOM 1404 O O . GLY A 1 193 ? -7.052 7.339 14.965 1.00 96.69 193 GLY A O 1
ATOM 1405 N N . GLY A 1 194 ? -6.606 6.016 16.725 1.00 97.38 194 GLY A N 1
ATOM 1406 C CA . GLY A 1 194 ? -5.165 5.934 16.480 1.00 97.38 194 GLY A CA 1
ATOM 1407 C C . GLY A 1 194 ? -4.829 5.287 15.133 1.00 97.38 194 GLY A C 1
ATOM 1408 O O . GLY A 1 194 ? -4.010 5.814 14.377 1.00 97.38 194 GLY A O 1
ATOM 1409 N N . ASN A 1 195 ? -5.502 4.187 14.789 1.00 97.38 195 ASN A N 1
ATOM 1410 C CA . ASN A 1 195 ? -5.292 3.500 13.517 1.00 97.38 195 ASN A CA 1
ATOM 1411 C C . ASN A 1 195 ? -5.727 4.351 12.312 1.00 97.38 195 ASN A C 1
ATOM 1413 O O . ASN A 1 195 ? -5.019 4.401 11.309 1.00 97.38 195 ASN A O 1
ATOM 1417 N N . VAL A 1 196 ? -6.852 5.068 12.411 1.00 97.38 196 VAL A N 1
ATOM 1418 C CA . VAL A 1 196 ? -7.307 6.002 11.365 1.00 97.38 196 VAL A CA 1
ATOM 1419 C C . VAL A 1 196 ? -6.284 7.116 11.145 1.00 97.38 196 VAL A C 1
ATOM 1421 O O . VAL A 1 196 ? -5.953 7.416 10.000 1.00 97.38 196 VAL A O 1
ATOM 1424 N N . ASN A 1 197 ? -5.715 7.675 12.216 1.00 96.88 197 ASN A N 1
ATOM 1425 C CA . ASN A 1 197 ? -4.655 8.679 12.098 1.00 96.88 197 ASN A CA 1
ATOM 1426 C C . ASN A 1 197 ? -3.410 8.116 11.402 1.00 96.88 197 ASN A C 1
ATOM 1428 O O . ASN A 1 197 ? -2.869 8.753 10.500 1.00 96.88 197 ASN A O 1
ATOM 1432 N N . HIS A 1 198 ? -2.990 6.899 11.758 1.00 96.94 198 HIS A N 1
ATOM 1433 C CA . HIS A 1 198 ? -1.866 6.237 11.100 1.00 96.94 198 HIS A CA 1
ATOM 1434 C C . HIS A 1 198 ? -2.133 5.985 9.606 1.00 96.94 198 HIS A C 1
ATOM 1436 O O . HIS A 1 198 ? -1.256 6.217 8.772 1.00 96.94 198 HIS A O 1
ATOM 1442 N N . ILE A 1 199 ? -3.346 5.547 9.253 1.00 97.50 199 ILE A N 1
ATOM 1443 C CA . ILE A 1 199 ? -3.764 5.362 7.857 1.00 97.50 199 ILE A CA 1
ATOM 1444 C C . ILE A 1 199 ? -3.732 6.695 7.105 1.00 97.50 199 ILE A C 1
ATOM 1446 O O . ILE A 1 199 ? -3.164 6.742 6.017 1.00 97.50 199 ILE A O 1
ATOM 1450 N N . ASN A 1 200 ? -4.260 7.779 7.682 1.00 96.81 200 ASN A N 1
ATOM 1451 C CA . ASN A 1 200 ? -4.226 9.107 7.062 1.00 96.81 200 ASN A CA 1
ATOM 1452 C C . ASN A 1 200 ? -2.790 9.570 6.789 1.00 96.81 200 ASN A C 1
ATOM 1454 O O . ASN A 1 200 ? -2.473 9.934 5.659 1.00 96.81 200 ASN A O 1
ATOM 1458 N N . SER A 1 201 ? -1.884 9.451 7.765 1.00 96.38 201 SER A N 1
ATOM 1459 C CA . SER A 1 201 ? -0.464 9.764 7.550 1.00 96.38 201 SER A CA 1
ATOM 1460 C C . SER A 1 201 ? 0.195 8.853 6.506 1.00 96.38 201 SER A C 1
ATOM 1462 O O . SER A 1 201 ? 1.102 9.274 5.787 1.00 96.38 201 SER A O 1
ATOM 1464 N N . GLY A 1 202 ? -0.230 7.590 6.411 1.00 96.75 202 GLY A N 1
ATOM 1465 C CA . GLY A 1 202 ? 0.203 6.672 5.358 1.00 96.75 202 GLY A CA 1
ATOM 1466 C C . GLY A 1 202 ? -0.254 7.124 3.969 1.00 96.75 202 GLY A C 1
ATOM 1467 O O . GLY A 1 202 ? 0.549 7.132 3.038 1.00 96.75 202 GLY A O 1
ATOM 1468 N N . ILE A 1 203 ? -1.512 7.547 3.842 1.00 97.12 203 ILE A N 1
ATOM 1469 C CA . ILE A 1 203 ? -2.095 8.060 2.596 1.00 97.12 203 ILE A CA 1
ATOM 1470 C C . ILE A 1 203 ? -1.391 9.346 2.156 1.00 97.12 203 ILE A C 1
ATOM 1472 O O . ILE A 1 203 ? -1.039 9.457 0.986 1.00 97.12 203 ILE A O 1
ATOM 1476 N N . GLU A 1 204 ? -1.105 10.273 3.073 1.00 97.19 204 GLU A N 1
ATOM 1477 C CA . GLU A 1 204 ? -0.348 11.495 2.765 1.00 97.19 204 GLU A CA 1
ATOM 1478 C C . GLU A 1 204 ? 1.037 11.177 2.186 1.00 97.19 204 GLU A C 1
ATOM 1480 O O . GLU A 1 204 ? 1.415 11.719 1.148 1.00 97.19 204 GLU A O 1
ATOM 1485 N N . LYS A 1 205 ? 1.772 10.235 2.794 1.00 96.62 205 LYS A N 1
ATOM 1486 C CA . LYS A 1 205 ? 3.086 9.788 2.293 1.00 96.62 205 LYS A CA 1
ATOM 1487 C C . LYS A 1 205 ? 3.009 9.109 0.926 1.00 96.62 205 LYS A C 1
ATOM 1489 O O . LYS A 1 205 ? 3.953 9.187 0.145 1.00 96.62 205 LYS A O 1
ATOM 1494 N N . VAL A 1 206 ? 1.930 8.382 0.646 1.00 97.69 206 VAL A N 1
ATOM 1495 C CA . VAL A 1 206 ? 1.711 7.789 -0.680 1.00 97.69 206 VAL A CA 1
ATOM 1496 C C . VAL A 1 206 ? 1.385 8.880 -1.699 1.00 97.69 206 VAL A C 1
ATOM 1498 O O . VAL A 1 206 ? 1.909 8.827 -2.810 1.00 97.69 206 VAL A O 1
ATOM 1501 N N . GLY A 1 207 ? 0.592 9.882 -1.313 1.00 97.12 207 GLY A N 1
ATOM 1502 C CA . GLY A 1 207 ? 0.295 11.054 -2.134 1.00 97.12 207 GLY A CA 1
ATOM 1503 C C . GLY A 1 207 ? 1.563 11.789 -2.559 1.00 97.12 207 GLY A C 1
ATOM 1504 O O . GLY A 1 207 ? 1.796 11.955 -3.753 1.00 97.12 207 GLY A O 1
ATOM 1505 N N . THR A 1 208 ? 2.447 12.113 -1.610 1.00 97.56 208 THR A N 1
ATOM 1506 C CA . THR A 1 208 ? 3.709 12.805 -1.921 1.00 97.56 208 THR A CA 1
ATOM 1507 C C . THR A 1 208 ? 4.619 11.994 -2.842 1.00 97.56 208 THR A C 1
ATOM 1509 O O . THR A 1 208 ? 5.183 12.544 -3.784 1.00 97.56 208 THR A O 1
ATOM 1512 N N . ARG A 1 209 ? 4.720 10.673 -2.638 1.00 96.81 209 ARG A N 1
ATOM 1513 C CA . ARG A 1 209 ? 5.474 9.785 -3.541 1.00 96.81 209 ARG A CA 1
ATOM 1514 C C . ARG A 1 209 ? 4.869 9.719 -4.941 1.00 96.81 209 ARG A C 1
ATOM 1516 O O . ARG A 1 209 ? 5.606 9.641 -5.917 1.00 96.81 209 ARG A O 1
ATOM 1523 N N . MET A 1 210 ? 3.541 9.717 -5.061 1.00 97.19 210 MET A N 1
ATOM 1524 C CA . MET A 1 210 ? 2.884 9.752 -6.370 1.00 97.19 210 MET A CA 1
ATOM 1525 C C . MET A 1 210 ? 3.151 11.067 -7.102 1.00 97.19 210 MET A C 1
ATOM 1527 O O . MET A 1 210 ? 3.368 11.040 -8.314 1.00 97.19 210 MET A O 1
ATOM 1531 N N . ASP A 1 211 ? 3.171 12.191 -6.388 1.00 97.38 211 ASP A N 1
ATOM 1532 C CA . ASP A 1 211 ? 3.509 13.491 -6.970 1.00 97.38 211 ASP A CA 1
ATOM 1533 C C . ASP A 1 211 ? 4.967 13.537 -7.449 1.00 97.38 211 ASP A C 1
ATOM 1535 O O . ASP A 1 211 ? 5.224 13.986 -8.567 1.00 97.38 211 ASP A O 1
ATOM 1539 N N . GLU A 1 212 ? 5.902 12.988 -6.669 1.00 97.19 212 GLU A N 1
ATOM 1540 C CA . GLU A 1 212 ? 7.313 12.845 -7.053 1.00 97.19 212 GLU A CA 1
ATOM 1541 C C . GLU A 1 212 ? 7.467 11.982 -8.315 1.00 97.19 212 GLU A C 1
ATOM 1543 O O . GLU A 1 212 ? 8.047 12.420 -9.306 1.00 97.19 212 GLU A O 1
ATOM 1548 N N . VAL A 1 213 ? 6.836 10.803 -8.352 1.00 97.75 213 VAL A N 1
ATOM 1549 C CA . VAL A 1 213 ? 6.840 9.934 -9.541 1.00 97.75 213 VAL A CA 1
ATOM 1550 C C . VAL A 1 213 ? 6.233 10.642 -10.755 1.00 97.75 213 VAL A C 1
ATOM 1552 O O . VAL A 1 213 ? 6.722 10.505 -11.877 1.00 97.75 213 VAL A O 1
ATOM 1555 N N . ARG A 1 214 ? 5.165 11.424 -10.567 1.00 96.94 214 ARG A N 1
ATOM 1556 C CA . ARG A 1 214 ? 4.547 12.193 -11.654 1.00 96.94 214 ARG A CA 1
ATOM 1557 C C . ARG A 1 214 ? 5.487 13.278 -12.179 1.00 96.94 214 ARG A C 1
ATOM 1559 O O . ARG A 1 214 ? 5.535 13.506 -13.392 1.00 96.94 214 ARG A O 1
ATOM 1566 N N . GLN A 1 215 ? 6.229 13.930 -11.290 1.00 97.50 215 GLN A N 1
ATOM 1567 C CA . GLN A 1 215 ? 7.250 14.904 -11.651 1.00 97.50 215 GLN A CA 1
ATOM 1568 C C . GLN A 1 215 ? 8.401 14.243 -12.419 1.00 97.50 215 GLN A C 1
ATOM 1570 O O . GLN A 1 215 ? 8.783 14.754 -13.474 1.00 97.50 215 GLN A O 1
ATOM 1575 N N . ASP A 1 216 ? 8.873 13.080 -11.975 1.00 97.00 216 ASP A N 1
ATOM 1576 C CA . ASP A 1 216 ? 9.918 12.309 -12.654 1.00 97.00 216 ASP A CA 1
ATOM 1577 C C . ASP A 1 216 ? 9.492 11.879 -14.057 1.00 97.00 216 ASP A C 1
ATOM 1579 O O . ASP A 1 216 ? 10.217 12.102 -15.028 1.00 97.00 216 ASP A O 1
ATOM 1583 N N . ILE A 1 217 ? 8.278 11.339 -14.207 1.00 96.94 217 ILE A N 1
ATOM 1584 C CA . ILE A 1 217 ? 7.731 10.955 -15.516 1.00 96.94 217 ILE A CA 1
ATOM 1585 C C . ILE A 1 217 ? 7.645 12.170 -16.445 1.00 96.94 217 ILE A C 1
ATOM 1587 O O . ILE A 1 217 ? 7.964 12.072 -17.635 1.00 96.94 217 ILE A O 1
ATOM 1591 N N . SER A 1 218 ? 7.235 13.328 -15.922 1.00 96.56 218 SER A N 1
ATOM 1592 C CA . SER A 1 218 ? 7.221 14.577 -16.685 1.00 96.56 218 SER A CA 1
ATOM 1593 C C . SER A 1 218 ? 8.635 14.973 -17.124 1.00 96.56 218 SER A C 1
ATOM 1595 O O . SER A 1 218 ? 8.854 15.256 -18.304 1.00 96.56 218 SER A O 1
ATOM 1597 N N . GLY A 1 219 ? 9.614 14.906 -16.216 1.00 97.38 219 GLY A N 1
ATOM 1598 C CA . GLY A 1 219 ? 11.026 15.167 -16.502 1.00 97.38 219 GLY A CA 1
ATOM 1599 C C . GLY A 1 219 ? 11.586 14.245 -17.587 1.00 97.38 219 GLY A C 1
ATOM 1600 O O . GLY A 1 219 ? 12.123 14.724 -18.588 1.00 97.38 219 GLY A O 1
ATOM 1601 N N . MET A 1 220 ? 11.375 12.935 -17.457 1.00 96.81 220 MET A N 1
ATOM 1602 C CA . MET A 1 220 ? 11.767 11.941 -18.460 1.00 96.81 220 MET A CA 1
ATOM 1603 C C . MET A 1 220 ? 11.090 12.198 -19.808 1.00 96.81 220 MET A C 1
ATOM 1605 O O . MET A 1 220 ? 11.734 12.125 -20.852 1.00 96.81 220 MET A O 1
ATOM 1609 N N . THR A 1 221 ? 9.805 12.558 -19.812 1.00 96.00 221 THR A N 1
ATOM 1610 C CA . THR A 1 221 ? 9.078 12.888 -21.047 1.00 96.00 221 THR A CA 1
ATOM 1611 C C . THR A 1 221 ? 9.708 14.087 -21.757 1.00 96.00 221 THR A C 1
ATOM 1613 O O . THR A 1 221 ? 9.830 14.080 -22.984 1.00 96.00 221 THR A O 1
ATOM 1616 N N . GLN A 1 222 ? 10.139 15.109 -21.013 1.00 95.56 222 GLN A N 1
ATOM 1617 C CA . GLN A 1 222 ? 10.841 16.258 -21.589 1.00 95.56 222 GLN A CA 1
ATOM 1618 C C . GLN A 1 222 ? 12.229 15.881 -22.111 1.00 95.56 222 GLN A C 1
ATOM 1620 O O . GLN A 1 222 ? 12.589 16.293 -23.211 1.00 95.56 222 GLN A O 1
ATOM 1625 N N . GLN A 1 223 ? 12.979 15.049 -21.384 1.00 95.12 223 GLN A N 1
ATOM 1626 C CA . GLN A 1 223 ? 14.269 14.534 -21.853 1.00 95.12 223 GLN A CA 1
ATOM 1627 C C . GLN A 1 223 ? 14.116 13.747 -23.160 1.00 95.12 223 GLN A C 1
ATOM 1629 O O . GLN A 1 223 ? 14.835 14.006 -24.122 1.00 95.12 223 GLN A O 1
ATOM 1634 N N . VAL A 1 224 ? 13.129 12.851 -23.245 1.00 95.50 224 VAL A N 1
ATOM 1635 C CA . VAL A 1 224 ? 12.835 12.085 -24.466 1.00 95.50 224 VAL A CA 1
ATOM 1636 C C . VAL A 1 224 ? 12.472 13.014 -25.626 1.00 95.50 224 VAL A C 1
ATOM 1638 O O . VAL A 1 224 ? 12.995 12.851 -26.727 1.00 95.50 224 VAL A O 1
ATOM 1641 N N . LYS A 1 225 ? 11.636 14.035 -25.394 1.00 93.38 225 LYS A N 1
ATOM 1642 C CA . LYS A 1 225 ? 11.344 15.063 -26.409 1.00 93.38 225 LYS A CA 1
ATOM 1643 C C . LYS A 1 225 ? 12.605 15.807 -26.851 1.00 93.38 225 LYS A C 1
ATOM 1645 O O . LYS A 1 225 ? 12.779 16.033 -28.047 1.00 93.38 225 LYS A O 1
ATOM 1650 N N . GLY A 1 226 ? 13.491 16.128 -25.910 1.00 94.25 226 GLY A N 1
ATOM 1651 C CA . GLY A 1 226 ? 14.787 16.746 -26.174 1.00 94.25 226 GLY A CA 1
ATOM 1652 C C . GLY A 1 226 ? 15.710 15.882 -27.035 1.00 94.25 226 GLY A C 1
ATOM 1653 O O . GLY A 1 226 ? 16.429 16.431 -27.859 1.00 94.25 226 GLY A O 1
ATOM 1654 N N . LEU A 1 227 ? 15.649 14.551 -26.913 1.00 94.75 227 LEU A N 1
ATOM 1655 C CA . LEU A 1 227 ? 16.433 13.602 -27.719 1.00 94.75 227 LEU A CA 1
ATOM 1656 C C . LEU A 1 227 ? 15.833 13.326 -29.106 1.00 94.75 227 LEU A C 1
ATOM 1658 O O . LEU A 1 227 ? 16.563 13.042 -30.053 1.00 94.75 227 LEU A O 1
ATOM 1662 N N . ILE A 1 228 ? 14.514 13.442 -29.268 1.00 93.25 228 ILE A N 1
ATOM 1663 C CA . ILE A 1 228 ? 13.853 13.236 -30.569 1.00 93.25 228 ILE A CA 1
ATOM 1664 C C . ILE A 1 228 ? 14.317 14.267 -31.609 1.00 93.25 228 ILE A C 1
ATOM 1666 O O . ILE A 1 228 ? 14.478 13.928 -32.782 1.00 93.25 228 ILE A O 1
ATOM 1670 N N . VAL A 1 229 ? 14.547 15.516 -31.194 1.00 91.81 229 VAL A N 1
ATOM 1671 C CA . VAL A 1 229 ? 15.003 16.598 -32.082 1.00 91.81 229 VAL A CA 1
ATOM 1672 C C . VAL A 1 229 ? 16.372 16.303 -32.720 1.00 91.81 229 VAL A C 1
ATOM 1674 O O . VAL A 1 229 ? 16.435 16.291 -33.950 1.00 91.81 229 VAL A O 1
ATOM 1677 N N . PRO A 1 230 ? 17.453 16.020 -31.964 1.00 90.62 230 PRO A N 1
ATOM 1678 C CA . PRO A 1 230 ? 18.752 15.704 -32.547 1.00 90.62 230 PRO A CA 1
ATOM 1679 C C . PRO A 1 230 ? 18.725 14.403 -33.350 1.00 90.62 230 PRO A C 1
ATOM 1681 O O . PRO A 1 230 ? 19.364 14.345 -34.393 1.00 90.62 230 PRO A O 1
ATOM 1684 N N . ILE A 1 231 ? 17.949 13.387 -32.946 1.00 91.94 231 ILE A N 1
ATOM 1685 C CA . ILE A 1 231 ? 17.807 12.154 -33.742 1.00 91.94 231 ILE A CA 1
ATOM 1686 C C . ILE A 1 231 ? 17.227 12.465 -35.127 1.00 91.94 231 ILE A C 1
ATOM 1688 O O . ILE A 1 231 ? 17.763 12.004 -36.133 1.00 91.94 231 ILE A O 1
ATOM 1692 N N . ARG A 1 232 ? 16.174 13.290 -35.207 1.00 89.94 232 ARG A N 1
ATOM 1693 C CA . ARG A 1 232 ? 15.630 13.735 -36.501 1.00 89.94 232 ARG A CA 1
ATOM 1694 C C . ARG A 1 232 ? 16.627 14.581 -37.285 1.00 89.94 232 ARG A C 1
ATOM 1696 O O . ARG A 1 232 ? 16.726 14.417 -38.494 1.00 89.94 232 ARG A O 1
ATOM 1703 N N . ALA A 1 233 ? 17.379 15.446 -36.607 1.00 90.94 233 ALA A N 1
ATOM 1704 C CA . ALA A 1 233 ? 18.410 16.255 -37.247 1.00 90.94 233 ALA A CA 1
ATOM 1705 C C . ALA A 1 233 ? 19.557 15.405 -37.820 1.00 90.94 233 ALA A C 1
ATOM 1707 O O . ALA A 1 233 ? 20.105 15.773 -38.850 1.00 90.94 233 ALA A O 1
ATOM 1708 N N . LEU A 1 234 ? 19.891 14.264 -37.202 1.00 91.88 234 LEU A N 1
ATOM 1709 C CA . LEU A 1 234 ? 20.886 13.304 -37.701 1.00 91.88 234 LEU A CA 1
ATOM 1710 C C . LEU A 1 234 ? 20.357 12.407 -38.831 1.00 91.88 234 LEU A C 1
ATOM 1712 O O . LEU A 1 234 ? 21.142 11.868 -39.608 1.00 91.88 234 LEU A O 1
ATOM 1716 N N . GLN A 1 235 ? 19.039 12.253 -38.957 1.00 89.00 235 GLN A N 1
ATOM 1717 C CA . GLN A 1 235 ? 18.440 11.448 -40.019 1.00 89.00 235 GLN A CA 1
ATOM 1718 C C . GLN A 1 235 ? 18.642 12.079 -41.409 1.00 89.00 235 GLN A C 1
ATOM 1720 O O . GLN A 1 235 ? 18.887 11.356 -42.372 1.00 89.00 235 GLN A O 1
ATOM 1725 N N . THR A 1 236 ? 18.596 13.412 -41.509 1.00 88.88 236 THR A N 1
ATOM 1726 C CA . THR A 1 236 ? 18.840 14.153 -42.760 1.00 88.88 236 THR A CA 1
ATOM 1727 C C . THR A 1 236 ? 20.251 13.938 -43.329 1.00 88.88 236 THR A C 1
ATOM 1729 O O . THR A 1 236 ? 20.343 13.457 -44.457 1.00 88.88 236 THR A O 1
ATOM 1732 N N . PRO A 1 237 ? 21.355 14.188 -42.591 1.00 87.12 237 PRO A N 1
ATOM 1733 C CA . PRO A 1 237 ? 22.703 13.980 -43.114 1.00 87.12 237 PRO A CA 1
ATOM 1734 C C . PRO A 1 237 ? 22.994 12.504 -43.407 1.00 87.12 237 PRO A C 1
ATOM 1736 O O . PRO A 1 237 ? 23.726 12.208 -44.342 1.00 87.12 237 PRO A O 1
ATOM 1739 N N . LEU A 1 238 ? 22.406 11.552 -42.668 1.00 86.88 238 LEU A N 1
ATOM 1740 C CA . LEU A 1 238 ? 22.523 10.132 -43.022 1.00 86.88 238 LEU A CA 1
ATOM 1741 C C . LEU A 1 238 ? 21.870 9.814 -44.372 1.00 86.88 238 LEU A C 1
ATOM 1743 O O . LEU A 1 238 ? 22.408 9.010 -45.133 1.00 86.88 238 LEU A O 1
ATOM 1747 N N . HIS A 1 239 ? 20.733 10.441 -44.683 1.00 86.88 239 HIS A N 1
ATOM 1748 C CA . HIS A 1 239 ? 20.093 10.286 -45.987 1.00 86.88 239 HIS A CA 1
ATOM 1749 C C . HIS A 1 239 ? 20.936 10.918 -47.102 1.00 86.88 239 HIS A C 1
ATOM 1751 O O . HIS A 1 239 ? 21.170 10.275 -48.124 1.00 86.88 239 HIS A O 1
ATOM 1757 N N . GLU A 1 240 ? 21.472 12.116 -46.861 1.00 87.56 240 GLU A N 1
ATOM 1758 C CA . GLU A 1 240 ? 22.385 12.800 -47.786 1.00 87.56 240 GLU A CA 1
ATOM 1759 C C . GLU A 1 240 ? 23.695 12.033 -48.005 1.00 87.56 240 GLU A C 1
ATOM 1761 O O . GLU A 1 240 ? 24.260 12.115 -49.085 1.00 87.56 240 GLU A O 1
ATOM 1766 N N . LEU A 1 241 ? 24.175 11.255 -47.027 1.00 89.25 241 LEU A N 1
ATOM 1767 C CA . LEU A 1 241 ? 25.361 10.400 -47.174 1.00 89.25 241 LEU A CA 1
ATOM 1768 C C . LEU A 1 241 ? 25.072 9.076 -47.900 1.00 89.25 241 LEU A C 1
ATOM 1770 O O . LEU A 1 241 ? 25.968 8.523 -48.542 1.00 89.25 241 LEU A O 1
ATOM 1774 N N . MET A 1 242 ? 23.841 8.554 -47.842 1.00 84.12 242 MET A N 1
ATOM 1775 C CA . MET A 1 242 ? 23.470 7.345 -48.593 1.00 84.12 242 MET A CA 1
ATOM 1776 C C . MET A 1 242 ? 23.485 7.570 -50.108 1.00 84.12 242 MET A C 1
ATOM 1778 O O . MET A 1 242 ? 23.806 6.648 -50.860 1.00 84.12 242 MET A O 1
ATOM 1782 N N . GLU A 1 243 ? 23.141 8.771 -50.565 1.00 83.44 243 GLU A N 1
ATOM 1783 C CA . GLU A 1 243 ? 23.089 9.111 -51.987 1.00 83.44 243 GLU A CA 1
ATOM 1784 C C . GLU A 1 243 ? 24.461 9.028 -52.696 1.00 83.44 243 GLU A C 1
ATOM 1786 O O . GLU A 1 243 ? 24.564 8.266 -53.664 1.00 83.44 243 GLU A O 1
ATOM 1791 N N . PRO A 1 244 ? 25.545 9.669 -52.210 1.00 82.38 244 PRO A N 1
ATOM 1792 C CA . PRO A 1 244 ? 26.876 9.539 -52.793 1.00 82.38 244 PRO A CA 1
ATOM 1793 C C . PRO A 1 244 ? 27.448 8.130 -52.627 1.00 82.38 244 PRO A C 1
ATOM 1795 O O . PRO A 1 244 ? 28.129 7.658 -53.530 1.00 82.38 244 PRO A O 1
ATOM 1798 N N . LEU A 1 245 ? 27.142 7.400 -51.545 1.00 78.00 245 LEU A N 1
ATOM 1799 C CA . LEU A 1 245 ? 27.547 5.990 -51.427 1.00 78.00 245 LEU A CA 1
ATOM 1800 C C . LEU A 1 245 ? 26.904 5.120 -52.517 1.00 78.00 245 LEU A C 1
ATOM 1802 O O . LEU A 1 245 ? 27.567 4.265 -53.116 1.00 78.00 245 LEU A O 1
ATOM 1806 N N . ARG A 1 246 ? 25.624 5.356 -52.828 1.00 80.31 246 ARG A N 1
ATOM 1807 C CA . ARG A 1 246 ? 24.939 4.672 -53.931 1.00 80.31 246 ARG A CA 1
ATOM 1808 C C . ARG A 1 246 ? 25.524 5.064 -55.282 1.00 80.31 246 ARG A C 1
ATOM 1810 O O . ARG A 1 246 ? 25.618 4.216 -56.168 1.00 80.31 246 ARG A O 1
ATOM 1817 N N . ASP A 1 247 ? 25.931 6.319 -55.436 1.00 83.94 247 ASP A N 1
ATOM 1818 C CA . ASP A 1 247 ? 26.524 6.789 -56.680 1.00 83.94 247 ASP A CA 1
ATOM 1819 C C . ASP A 1 247 ? 27.957 6.288 -56.878 1.00 83.94 247 ASP A C 1
ATOM 1821 O O . ASP A 1 247 ? 28.284 5.922 -57.995 1.00 83.94 247 ASP A O 1
ATOM 1825 N N . VAL A 1 248 ? 28.757 6.118 -55.815 1.00 87.12 248 VAL A N 1
ATOM 1826 C CA . VAL A 1 248 ? 30.086 5.465 -55.844 1.00 87.12 248 VAL A CA 1
ATOM 1827 C C . VAL A 1 248 ? 29.989 3.958 -56.111 1.00 87.12 248 VAL A C 1
ATOM 1829 O O . VAL A 1 248 ? 30.900 3.366 -56.691 1.00 87.12 248 VAL A O 1
ATOM 1832 N N . THR A 1 249 ? 28.868 3.323 -55.768 1.00 79.88 249 THR A N 1
ATOM 1833 C CA . THR A 1 249 ? 28.652 1.896 -56.063 1.00 79.88 249 THR A CA 1
ATOM 1834 C C . THR A 1 249 ? 28.541 1.632 -57.574 1.00 79.88 249 THR A C 1
ATOM 1836 O O . THR A 1 249 ? 29.002 0.596 -58.054 1.00 79.88 249 THR A O 1
ATOM 1839 N N . LYS A 1 250 ? 27.995 2.576 -58.356 1.00 80.69 250 LYS A N 1
ATOM 1840 C CA . LYS A 1 250 ? 27.866 2.442 -59.820 1.00 80.69 250 LYS A CA 1
ATOM 1841 C C . LYS A 1 250 ? 29.207 2.377 -60.572 1.00 80.69 250 LYS A C 1
ATOM 1843 O O . LYS A 1 250 ? 29.378 1.418 -61.322 1.00 80.69 250 LYS A O 1
ATOM 1848 N N . PRO A 1 251 ? 30.169 3.312 -60.404 1.00 83.31 251 PRO A N 1
ATOM 1849 C CA . PRO A 1 251 ? 31.464 3.223 -61.061 1.00 83.31 251 PRO A CA 1
ATOM 1850 C C . PRO A 1 251 ? 32.256 2.020 -60.554 1.00 83.31 251 PRO A C 1
ATOM 1852 O O . PRO A 1 251 ? 32.970 1.421 -61.342 1.00 83.31 251 PRO A O 1
ATOM 1855 N N . MET A 1 252 ? 32.095 1.604 -59.291 1.00 78.44 252 MET A N 1
ATOM 1856 C CA . MET A 1 252 ? 32.692 0.356 -58.791 1.00 78.44 252 MET A CA 1
ATOM 1857 C C . MET A 1 252 ? 32.190 -0.868 -59.570 1.00 78.44 252 MET A C 1
ATOM 1859 O O . MET A 1 252 ? 33.002 -1.679 -60.009 1.00 78.44 252 MET A O 1
ATOM 1863 N N . SER A 1 253 ? 30.877 -0.973 -59.810 1.00 81.38 253 SER A N 1
ATOM 1864 C CA . SER A 1 253 ? 30.308 -2.037 -60.652 1.00 81.38 253 SER A CA 1
ATOM 1865 C C . SER A 1 253 ? 30.811 -1.948 -62.092 1.00 81.38 253 SER A C 1
ATOM 1867 O O . SER A 1 253 ? 31.223 -2.950 -62.660 1.00 81.38 253 SER A O 1
ATOM 1869 N N . GLN A 1 254 ? 30.843 -0.743 -62.664 1.00 86.94 254 GLN A N 1
ATOM 1870 C CA . GLN A 1 254 ? 31.295 -0.531 -64.037 1.00 86.94 254 GLN A CA 1
ATOM 1871 C C . GLN A 1 254 ? 32.783 -0.864 -64.220 1.00 86.94 254 GLN A C 1
ATOM 1873 O O . GLN A 1 254 ? 33.160 -1.466 -65.220 1.00 86.94 254 GLN A O 1
ATOM 1878 N N . VAL A 1 255 ? 33.631 -0.513 -63.251 1.00 92.06 255 VAL A N 1
ATOM 1879 C CA . VAL A 1 255 ? 35.051 -0.891 -63.238 1.00 92.06 255 VAL A CA 1
ATOM 1880 C C . VAL A 1 255 ? 35.194 -2.407 -63.119 1.00 92.06 255 VAL A C 1
ATOM 1882 O O . VAL A 1 255 ? 36.047 -2.987 -63.787 1.00 92.06 255 VAL A O 1
ATOM 1885 N N . HIS A 1 256 ? 34.353 -3.066 -62.318 1.00 89.50 256 HIS A N 1
ATOM 1886 C CA . HIS A 1 256 ? 34.359 -4.523 -62.208 1.00 89.50 256 HIS A CA 1
ATOM 1887 C C . HIS A 1 256 ? 33.966 -5.207 -63.527 1.00 89.50 256 HIS A C 1
ATOM 1889 O O . HIS A 1 256 ? 34.642 -6.144 -63.949 1.00 89.50 256 HIS A O 1
ATOM 1895 N N . ASP A 1 257 ? 32.948 -4.691 -64.220 1.00 88.12 257 ASP A N 1
ATOM 1896 C CA . ASP A 1 257 ? 32.532 -5.190 -65.535 1.00 88.12 257 ASP A CA 1
ATOM 1897 C C . ASP A 1 257 ? 33.622 -4.967 -66.595 1.00 88.12 257 ASP A C 1
ATOM 1899 O O . ASP A 1 257 ? 33.942 -5.879 -67.357 1.00 88.12 257 ASP A O 1
ATOM 1903 N N . GLN A 1 258 ? 34.266 -3.795 -66.598 1.00 88.50 258 GLN A N 1
ATOM 1904 C CA . GLN A 1 258 ? 35.400 -3.508 -67.484 1.00 88.50 258 GLN A CA 1
ATOM 1905 C C . GLN A 1 258 ? 36.586 -4.442 -67.222 1.00 88.50 258 GLN A C 1
ATOM 1907 O O . GLN A 1 258 ? 37.214 -4.928 -68.162 1.00 88.50 258 GLN A O 1
ATOM 1912 N N . LEU A 1 259 ? 36.892 -4.725 -65.953 1.00 90.06 259 LEU A N 1
ATOM 1913 C CA . LEU A 1 259 ? 37.927 -5.689 -65.576 1.00 90.06 259 LEU A CA 1
ATOM 1914 C C . LEU A 1 259 ? 37.572 -7.104 -66.051 1.00 90.06 259 LEU A C 1
ATOM 1916 O O . LEU A 1 259 ? 38.451 -7.814 -66.540 1.00 90.06 259 LEU A O 1
ATOM 1920 N N . ALA A 1 260 ? 36.303 -7.507 -65.951 1.00 89.62 260 ALA A N 1
ATOM 1921 C CA . ALA A 1 260 ? 35.836 -8.802 -66.436 1.00 89.62 260 ALA A CA 1
ATOM 1922 C C . ALA A 1 260 ? 35.941 -8.915 -67.967 1.00 89.62 260 ALA A C 1
ATOM 1924 O O . ALA A 1 260 ? 36.422 -9.929 -68.478 1.00 89.62 260 ALA A O 1
ATOM 1925 N N . GLU A 1 261 ? 35.560 -7.867 -68.700 1.00 91.75 261 GLU A N 1
ATOM 1926 C CA . GLU A 1 261 ? 35.676 -7.812 -70.160 1.00 91.75 261 GLU A CA 1
ATOM 1927 C C . GLU A 1 261 ? 37.141 -7.848 -70.613 1.00 91.75 261 GLU A C 1
ATOM 1929 O O . GLU A 1 261 ? 37.499 -8.615 -71.509 1.00 91.75 261 GLU A O 1
ATOM 1934 N N . LEU A 1 262 ? 38.017 -7.088 -69.952 1.00 92.62 262 LEU A N 1
ATOM 1935 C CA . LEU A 1 262 ? 39.447 -7.071 -70.257 1.00 92.62 262 LEU A CA 1
ATOM 1936 C C . LEU A 1 262 ? 40.082 -8.439 -69.984 1.00 92.62 262 LEU A C 1
ATOM 1938 O O . LEU A 1 262 ? 40.859 -8.940 -70.797 1.00 92.62 262 LEU A O 1
ATOM 1942 N N . HIS A 1 263 ? 39.697 -9.090 -68.886 1.00 91.25 263 HIS A N 1
ATOM 1943 C CA . HIS A 1 263 ? 40.131 -10.449 -68.580 1.00 91.25 263 HIS A CA 1
ATOM 1944 C C . HIS A 1 263 ? 39.640 -11.461 -69.627 1.00 91.25 263 HIS A C 1
ATOM 1946 O O . HIS A 1 263 ? 40.398 -12.352 -70.019 1.00 91.25 263 HIS A O 1
ATOM 1952 N N . ALA A 1 264 ? 38.412 -11.305 -70.131 1.00 92.00 264 ALA A N 1
ATOM 1953 C CA . ALA A 1 264 ? 37.873 -12.137 -71.203 1.00 92.00 264 ALA A CA 1
ATOM 1954 C C . ALA A 1 264 ? 38.616 -11.920 -72.530 1.00 92.00 264 ALA A C 1
ATOM 1956 O O . ALA A 1 264 ? 39.000 -12.896 -73.176 1.00 92.00 264 ALA A O 1
ATOM 1957 N N . MET A 1 265 ? 38.887 -10.669 -72.921 1.00 91.44 265 MET A N 1
ATOM 1958 C CA . MET A 1 265 ? 39.706 -10.376 -74.103 1.00 91.44 265 MET A CA 1
ATOM 1959 C C . MET A 1 265 ? 41.103 -10.982 -73.972 1.00 91.44 265 MET A C 1
ATOM 1961 O O . MET A 1 265 ? 41.583 -11.624 -74.906 1.00 91.44 265 MET A O 1
ATOM 1965 N N . LEU A 1 266 ? 41.732 -10.851 -72.801 1.00 92.56 266 LEU A N 1
ATOM 1966 C CA . LEU A 1 266 ? 43.040 -11.443 -72.535 1.00 92.56 266 LEU A CA 1
ATOM 1967 C C . LEU A 1 266 ? 43.009 -12.972 -72.694 1.00 92.56 266 LEU A C 1
ATOM 1969 O O . LEU A 1 266 ? 43.920 -13.541 -73.292 1.00 92.56 266 LEU A O 1
ATOM 1973 N N . HIS A 1 267 ? 41.947 -13.632 -72.223 1.00 92.94 267 HIS A N 1
ATOM 1974 C CA . HIS A 1 267 ? 41.754 -15.072 -72.409 1.00 92.94 267 HIS A CA 1
ATOM 1975 C C . HIS A 1 267 ? 41.635 -15.449 -73.884 1.00 92.94 267 HIS A C 1
ATOM 1977 O O . HIS A 1 267 ? 42.303 -16.382 -74.325 1.00 92.94 267 HIS A O 1
ATOM 1983 N N . TRP A 1 268 ? 40.840 -14.716 -74.666 1.00 94.38 268 TRP A N 1
ATOM 1984 C CA . TRP A 1 268 ? 40.716 -14.962 -76.103 1.00 94.38 268 TRP A CA 1
ATOM 1985 C C . TRP A 1 268 ? 42.040 -14.779 -76.846 1.00 94.38 268 TRP A C 1
ATOM 1987 O O . TRP A 1 268 ? 42.389 -15.615 -77.679 1.00 94.38 268 TRP A O 1
ATOM 1997 N N . VAL A 1 269 ? 42.806 -13.735 -76.514 1.00 95.38 269 VAL A N 1
ATOM 1998 C CA . VAL A 1 269 ? 44.144 -13.505 -77.081 1.00 95.38 269 VAL A CA 1
ATOM 1999 C C . VAL A 1 269 ? 45.089 -14.648 -76.714 1.00 95.38 269 VAL A C 1
ATOM 2001 O O . VAL A 1 269 ? 45.779 -15.181 -77.583 1.00 95.38 269 VAL A O 1
ATOM 2004 N N . LEU A 1 270 ? 45.091 -15.075 -75.450 1.00 93.94 270 LEU A N 1
ATOM 2005 C CA . LEU A 1 270 ? 45.932 -16.174 -74.985 1.00 93.94 270 LEU A CA 1
ATOM 2006 C C . LEU A 1 270 ? 45.580 -17.489 -75.695 1.00 93.94 270 LEU A C 1
ATOM 2008 O O . LEU A 1 270 ? 46.473 -18.182 -76.179 1.00 93.94 270 LEU A O 1
ATOM 2012 N N . VAL A 1 271 ? 44.289 -17.797 -75.847 1.00 94.19 271 VAL A N 1
ATOM 2013 C CA . VAL A 1 271 ? 43.817 -18.963 -76.610 1.00 94.19 271 VAL A CA 1
ATOM 2014 C C . VAL A 1 271 ? 44.244 -18.871 -78.076 1.00 94.19 271 VAL A C 1
ATOM 2016 O O . VAL A 1 271 ? 44.745 -19.854 -78.618 1.00 94.19 271 VAL A O 1
ATOM 2019 N N . ALA A 1 272 ? 44.109 -17.706 -78.716 1.00 94.31 272 ALA A N 1
ATOM 2020 C CA . ALA A 1 272 ? 44.516 -17.512 -80.106 1.00 94.31 272 ALA A CA 1
ATOM 2021 C C . ALA A 1 272 ? 46.020 -17.760 -80.312 1.00 94.31 272 ALA A C 1
ATOM 2023 O O . ALA A 1 272 ? 46.405 -18.432 -81.270 1.00 94.31 272 ALA A O 1
ATOM 2024 N N . ILE A 1 273 ? 46.867 -17.286 -79.390 1.00 95.31 273 ILE A N 1
ATOM 2025 C CA . ILE A 1 273 ? 48.315 -17.542 -79.416 1.00 95.31 273 ILE A CA 1
ATOM 2026 C C . ILE A 1 273 ? 48.593 -19.040 -79.266 1.00 95.31 273 ILE A C 1
ATOM 2028 O O . ILE A 1 273 ? 49.342 -19.603 -80.062 1.00 95.31 273 ILE A O 1
ATOM 2032 N N . VAL A 1 274 ? 47.966 -19.709 -78.294 1.00 95.81 274 VAL A N 1
ATOM 2033 C CA . VAL A 1 274 ? 48.151 -21.153 -78.066 1.00 95.81 274 VAL A CA 1
ATOM 2034 C C . VAL A 1 274 ? 47.732 -21.970 -79.292 1.00 95.81 274 VAL A C 1
ATOM 2036 O O . VAL A 1 274 ? 48.469 -22.861 -79.717 1.00 95.81 274 VAL A O 1
ATOM 2039 N N . VAL A 1 275 ? 46.592 -21.645 -79.908 1.00 94.81 275 VAL A N 1
ATOM 2040 C CA . VAL A 1 275 ? 46.127 -22.293 -81.145 1.00 94.81 275 VAL A CA 1
ATOM 2041 C C . VAL A 1 275 ? 47.092 -22.026 -82.299 1.00 94.81 275 VAL A C 1
ATOM 2043 O O . VAL A 1 275 ? 47.426 -22.957 -83.027 1.00 94.81 275 VAL A O 1
ATOM 2046 N N . GLY A 1 276 ? 47.587 -20.794 -82.450 1.00 94.38 276 GLY A N 1
ATOM 2047 C CA . GLY A 1 276 ? 48.584 -20.446 -83.464 1.00 94.38 276 GLY A CA 1
ATOM 2048 C C . GLY A 1 276 ? 49.883 -21.242 -83.308 1.00 94.38 276 GLY A C 1
ATOM 2049 O O . GLY A 1 276 ? 50.388 -21.801 -84.281 1.00 94.38 276 GLY A O 1
ATOM 2050 N N . VAL A 1 277 ? 50.385 -21.376 -82.078 1.00 95.56 277 VAL A N 1
ATOM 2051 C CA . VAL A 1 277 ? 51.573 -22.186 -81.771 1.00 95.56 277 VAL A CA 1
ATOM 2052 C C . VAL A 1 277 ? 51.322 -23.661 -82.093 1.00 95.56 277 VAL A C 1
ATOM 2054 O O . VAL A 1 277 ? 52.131 -24.277 -82.784 1.00 95.56 277 VAL A O 1
ATOM 2057 N N . LEU A 1 278 ? 50.188 -24.229 -81.672 1.00 93.62 278 LEU A N 1
ATOM 2058 C CA . LEU A 1 278 ? 49.828 -25.616 -81.990 1.00 93.62 278 LEU A CA 1
ATOM 2059 C C . LEU A 1 278 ? 49.689 -25.848 -83.500 1.00 93.62 278 LEU A C 1
ATOM 2061 O O . LEU A 1 278 ? 50.159 -26.865 -84.009 1.00 93.62 278 LEU A O 1
ATOM 2065 N N . ALA A 1 279 ? 49.098 -24.899 -84.228 1.00 91.81 279 ALA A N 1
ATOM 2066 C CA . ALA A 1 279 ? 48.971 -24.963 -85.678 1.00 91.81 279 ALA A CA 1
ATOM 2067 C C . ALA A 1 279 ? 50.340 -24.972 -86.373 1.00 91.81 279 ALA A C 1
ATOM 2069 O O . ALA A 1 279 ? 50.513 -25.709 -87.338 1.00 91.81 279 ALA A O 1
ATOM 2070 N N . ILE A 1 280 ? 51.336 -24.234 -85.872 1.00 91.88 280 ILE A N 1
ATOM 2071 C CA . ILE A 1 280 ? 52.712 -24.281 -86.394 1.00 91.88 280 ILE A CA 1
ATOM 2072 C C . ILE A 1 280 ? 53.374 -25.619 -86.043 1.00 91.88 280 ILE A C 1
ATOM 2074 O O . ILE A 1 280 ? 53.968 -26.257 -86.915 1.00 91.88 280 ILE A O 1
ATOM 2078 N N . VAL A 1 281 ? 53.241 -26.079 -84.796 1.00 94.81 281 VAL A N 1
ATOM 2079 C CA . VAL A 1 281 ? 53.854 -27.329 -84.315 1.00 94.81 281 VAL A CA 1
ATOM 2080 C C . VAL A 1 281 ? 53.314 -28.553 -85.057 1.00 94.81 281 VAL A C 1
ATOM 2082 O O . VAL A 1 281 ? 54.088 -29.450 -85.376 1.00 94.81 281 VAL A O 1
ATOM 2085 N N . ILE A 1 282 ? 52.016 -28.594 -85.370 1.00 91.44 282 ILE A N 1
ATOM 2086 C CA . ILE A 1 282 ? 51.378 -29.701 -86.104 1.00 91.44 282 ILE A CA 1
ATOM 2087 C C . ILE A 1 282 ? 51.458 -29.479 -87.623 1.00 91.44 282 ILE A C 1
ATOM 2089 O O . ILE A 1 282 ? 51.673 -30.417 -88.394 1.00 91.44 282 ILE A O 1
ATOM 2093 N N . GLY A 1 283 ? 51.309 -28.234 -88.071 1.00 91.12 283 GLY A N 1
ATOM 2094 C CA . GLY A 1 283 ? 51.300 -27.861 -89.482 1.00 91.12 283 GLY A CA 1
ATOM 2095 C C . GLY A 1 283 ? 52.656 -28.042 -90.151 1.00 91.12 283 GLY A C 1
ATOM 2096 O O . GLY A 1 283 ? 52.707 -28.543 -91.268 1.00 91.12 283 GLY A O 1
ATOM 2097 N N . THR A 1 284 ? 53.758 -27.726 -89.467 1.00 92.38 284 THR A N 1
ATOM 2098 C CA . THR A 1 284 ? 55.115 -27.900 -90.014 1.00 92.38 284 THR A CA 1
ATOM 2099 C C . THR A 1 284 ? 55.435 -29.365 -90.369 1.00 92.38 284 THR A C 1
ATOM 2101 O O . THR A 1 284 ? 55.828 -29.616 -91.511 1.00 92.38 284 THR A O 1
ATOM 2104 N N . PRO A 1 285 ? 55.236 -30.367 -89.485 1.00 91.50 285 PRO A N 1
ATOM 2105 C CA . PRO A 1 285 ? 55.478 -31.767 -89.831 1.00 91.50 285 PRO A CA 1
ATOM 2106 C C . PRO A 1 285 ? 54.473 -32.309 -90.852 1.00 91.50 285 PRO A C 1
ATOM 2108 O O . PRO A 1 285 ? 54.873 -33.063 -91.738 1.00 91.50 285 PRO A O 1
ATOM 2111 N N . LEU A 1 286 ? 53.195 -31.910 -90.803 1.00 85.69 286 LEU A N 1
ATOM 2112 C CA . LEU A 1 286 ? 52.225 -32.298 -91.836 1.00 85.69 286 LEU A CA 1
ATOM 2113 C C . LEU A 1 286 ? 52.596 -31.727 -93.207 1.00 85.69 286 LEU A C 1
ATOM 2115 O O . LEU A 1 286 ? 52.551 -32.459 -94.194 1.00 85.69 286 LEU A O 1
ATOM 2119 N N . ALA A 1 287 ? 53.011 -30.461 -93.278 1.00 84.44 287 ALA A N 1
ATOM 2120 C CA . ALA A 1 287 ? 53.508 -29.844 -94.502 1.00 84.44 287 ALA A CA 1
ATOM 2121 C C . ALA A 1 287 ? 54.768 -30.562 -95.004 1.00 84.44 287 ALA A C 1
ATOM 2123 O O . ALA A 1 287 ? 54.851 -30.878 -96.190 1.00 84.44 287 ALA A O 1
ATOM 2124 N N . ALA A 1 288 ? 55.701 -30.916 -94.113 1.00 86.75 288 ALA A N 1
ATOM 2125 C CA . ALA A 1 288 ? 56.888 -31.695 -94.463 1.00 86.75 288 ALA A CA 1
ATOM 2126 C C . ALA A 1 288 ? 56.528 -33.080 -95.036 1.00 86.75 288 ALA A C 1
ATOM 2128 O O . ALA A 1 288 ? 57.056 -33.476 -96.076 1.00 86.75 288 ALA A O 1
ATOM 2129 N N . ILE A 1 289 ? 55.580 -33.796 -94.420 1.00 87.00 289 ILE A N 1
ATOM 2130 C CA . ILE A 1 289 ? 55.084 -35.093 -94.909 1.00 87.00 289 ILE A CA 1
ATOM 2131 C C . ILE A 1 289 ? 54.340 -34.934 -96.240 1.00 87.00 289 ILE A C 1
ATOM 2133 O O . ILE A 1 289 ? 54.521 -35.749 -97.145 1.00 87.00 289 ILE A O 1
ATOM 2137 N N . TYR A 1 290 ? 53.518 -33.895 -96.393 1.00 86.31 290 TYR A N 1
ATOM 2138 C CA . TYR A 1 290 ? 52.773 -33.633 -97.623 1.00 86.31 290 TYR A CA 1
ATOM 2139 C C . TYR A 1 290 ? 53.717 -33.322 -98.790 1.00 86.31 290 TYR A C 1
ATOM 2141 O O . TYR A 1 290 ? 53.583 -33.909 -99.867 1.00 86.31 290 TYR A O 1
ATOM 2149 N N . VAL A 1 291 ? 54.735 -32.485 -98.558 1.00 83.38 291 VAL A N 1
ATOM 2150 C CA . VAL A 1 291 ? 55.817 -32.220 -99.518 1.00 83.38 291 VAL A CA 1
ATOM 2151 C C . VAL A 1 291 ? 56.576 -33.507 -99.840 1.00 83.38 291 VAL A C 1
ATOM 2153 O O . VAL A 1 291 ? 56.824 -33.786 -101.011 1.00 83.38 291 VAL A O 1
ATOM 2156 N N . TYR A 1 292 ? 56.885 -34.340 -98.842 1.00 84.06 292 TYR A N 1
ATOM 2157 C CA . TYR A 1 292 ? 57.575 -35.616 -99.050 1.00 84.06 292 TYR A CA 1
ATOM 2158 C C . TYR A 1 292 ? 56.749 -36.605 -99.888 1.00 84.06 292 TYR A C 1
ATOM 2160 O O . TYR A 1 292 ? 57.267 -37.238 -100.810 1.00 84.06 292 TYR A O 1
ATOM 2168 N N . ARG A 1 293 ? 55.442 -36.707 -99.626 1.00 81.56 293 ARG A N 1
ATOM 2169 C CA . ARG A 1 293 ? 54.532 -37.610 -100.340 1.00 81.56 293 ARG A CA 1
ATOM 2170 C C . ARG A 1 293 ? 54.242 -37.133 -101.763 1.00 81.56 293 ARG A C 1
ATOM 2172 O O . ARG A 1 293 ? 54.185 -37.958 -102.673 1.00 81.56 293 ARG A O 1
ATOM 2179 N N . ASN A 1 294 ? 54.125 -35.823 -101.984 1.00 79.06 294 ASN A N 1
ATOM 2180 C CA . ASN A 1 294 ? 53.923 -35.249 -103.318 1.00 79.06 294 ASN A CA 1
ATOM 2181 C C . ASN A 1 294 ? 55.240 -34.917 -104.051 1.00 79.06 294 ASN A C 1
ATOM 2183 O O . ASN A 1 294 ? 55.222 -34.364 -105.154 1.00 79.06 294 ASN A O 1
ATOM 2187 N N . ARG A 1 295 ? 56.391 -35.308 -103.482 1.00 65.31 295 ARG A N 1
ATOM 2188 C CA . ARG A 1 295 ? 57.737 -35.051 -104.020 1.00 65.31 295 ARG A CA 1
ATOM 2189 C C . ARG A 1 295 ? 57.921 -35.574 -105.445 1.00 65.31 295 ARG A C 1
ATOM 2191 O O . ARG A 1 295 ? 58.603 -34.941 -106.244 1.00 65.31 295 ARG A O 1
ATOM 2198 N N . LYS A 1 296 ? 57.268 -36.690 -105.796 1.00 63.28 296 LYS A N 1
ATOM 2199 C CA . LYS A 1 296 ? 57.351 -37.292 -107.140 1.00 63.28 296 LYS A CA 1
ATOM 2200 C C . LYS A 1 296 ? 56.680 -36.458 -108.242 1.00 63.28 296 LYS A C 1
ATOM 2202 O O . LYS A 1 296 ? 56.980 -36.685 -109.406 1.00 63.28 296 LYS A O 1
ATOM 2207 N N . ARG A 1 297 ? 55.802 -35.503 -107.901 1.00 60.44 297 ARG A N 1
ATOM 2208 C CA . ARG A 1 297 ? 55.210 -34.561 -108.871 1.00 60.44 297 ARG A CA 1
ATOM 2209 C C . ARG A 1 297 ? 55.930 -33.217 -108.929 1.00 60.44 297 ARG A C 1
ATOM 2211 O O . ARG A 1 297 ? 55.957 -32.616 -109.993 1.00 60.44 297 ARG A O 1
ATOM 2218 N N . PHE A 1 298 ? 56.510 -32.757 -107.821 1.00 61.19 298 PHE A N 1
ATOM 2219 C CA . PHE A 1 298 ? 57.143 -31.435 -107.760 1.00 61.19 298 PHE A CA 1
ATOM 2220 C C . PHE A 1 298 ? 58.624 -31.412 -108.161 1.00 61.19 298 PHE A C 1
ATOM 2222 O O . PHE A 1 298 ? 59.130 -30.344 -108.481 1.00 61.19 298 PHE A O 1
ATOM 2229 N N . PHE A 1 299 ? 59.313 -32.559 -108.205 1.00 59.69 299 PHE A N 1
ATOM 2230 C CA . PHE A 1 299 ? 60.728 -32.605 -108.598 1.00 59.69 299 PHE A CA 1
ATOM 2231 C C . PHE A 1 299 ? 61.027 -33.576 -109.757 1.00 59.69 299 PHE A C 1
ATOM 2233 O O . PHE A 1 299 ? 61.773 -34.536 -109.564 1.00 59.69 299 PHE A O 1
ATOM 2240 N N . PRO A 1 300 ? 60.506 -33.350 -110.978 1.00 57.34 300 PRO A N 1
ATOM 2241 C CA . PRO A 1 300 ? 60.961 -34.079 -112.164 1.00 57.34 300 PRO A CA 1
ATOM 2242 C C . PRO A 1 300 ? 62.349 -33.634 -112.680 1.00 57.34 300 PRO A C 1
ATOM 2244 O O . PRO A 1 300 ? 62.882 -34.279 -113.579 1.00 57.34 300 PRO A O 1
ATOM 2247 N N . HIS A 1 301 ? 62.964 -32.575 -112.128 1.00 58.72 301 HIS A N 1
ATOM 2248 C CA . HIS A 1 301 ? 64.198 -31.968 -112.669 1.00 58.72 301 HIS A CA 1
ATOM 2249 C C . HIS A 1 301 ? 65.393 -31.874 -111.702 1.00 58.72 301 HIS A C 1
ATOM 2251 O O . HIS A 1 301 ? 66.315 -31.114 -111.950 1.00 58.72 301 HIS A O 1
ATOM 2257 N N . LEU A 1 302 ? 65.444 -32.671 -110.628 1.00 57.44 302 LEU A N 1
ATOM 2258 C CA . LEU A 1 302 ? 66.621 -32.716 -109.735 1.00 57.44 302 LEU A CA 1
ATOM 2259 C C . LEU A 1 302 ? 67.435 -34.013 -109.866 1.00 57.44 302 LEU A C 1
ATOM 2261 O O . LEU A 1 302 ? 67.901 -34.568 -108.872 1.00 57.44 302 LEU A O 1
ATOM 2265 N N . ARG A 1 303 ? 67.607 -34.509 -111.097 1.00 48.44 303 ARG A N 1
ATOM 2266 C CA . ARG A 1 303 ? 68.592 -35.554 -111.415 1.00 48.44 303 ARG A CA 1
ATOM 2267 C C . ARG A 1 303 ? 69.655 -34.998 -112.361 1.00 48.44 303 ARG A C 1
ATOM 2269 O O . ARG A 1 303 ? 69.830 -35.510 -113.456 1.00 48.44 303 ARG A O 1
ATOM 2276 N N . G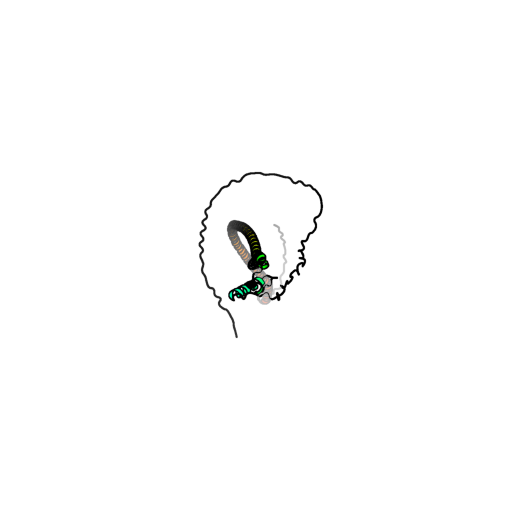LU A 1 304 ? 70.364 -33.975 -111.903 1.00 54.72 304 GLU A N 1
ATOM 2277 C CA . GLU A 1 304 ? 71.677 -33.611 -112.434 1.00 54.72 304 GLU A CA 1
ATOM 2278 C C . GLU A 1 304 ? 72.690 -33.683 -111.283 1.00 54.72 304 GLU A C 1
ATOM 2280 O O . GLU A 1 304 ? 72.597 -32.911 -110.326 1.00 54.72 304 GLU A O 1
ATOM 2285 N N . PRO A 1 305 ? 73.596 -34.678 -111.291 1.00 52.94 305 PRO A N 1
ATOM 2286 C CA . PRO A 1 305 ? 74.734 -34.715 -110.393 1.00 52.94 305 PRO A CA 1
ATOM 2287 C C . PRO A 1 305 ? 75.856 -33.858 -110.987 1.00 52.94 305 PRO A C 1
ATOM 2289 O O . PRO A 1 305 ? 76.333 -34.142 -112.081 1.00 52.94 305 PRO A O 1
ATOM 2292 N N . GLY A 1 306 ? 76.303 -32.854 -110.238 1.00 49.41 306 GLY A N 1
ATOM 2293 C CA . GLY A 1 306 ? 77.498 -32.081 -110.568 1.00 49.41 306 GLY A CA 1
ATOM 2294 C C . GLY A 1 306 ? 77.200 -30.605 -110.763 1.00 49.41 306 GLY A C 1
ATOM 2295 O O . GLY A 1 306 ? 76.677 -30.203 -111.795 1.00 49.41 306 GLY A O 1
ATOM 2296 N N . ASN A 1 307 ? 77.508 -29.812 -109.739 1.00 54.06 307 ASN A N 1
ATOM 2297 C CA . ASN A 1 307 ? 78.485 -28.726 -109.827 1.00 54.06 307 ASN A CA 1
ATOM 2298 C C . ASN A 1 307 ? 78.470 -27.943 -108.506 1.00 54.06 307 ASN A C 1
ATOM 2300 O O . ASN A 1 307 ? 77.516 -27.251 -108.167 1.00 54.06 307 ASN A O 1
ATOM 2304 N N . ASP A 1 308 ? 79.538 -28.160 -107.746 1.00 51.12 308 ASP A N 1
ATOM 2305 C CA . ASP A 1 308 ? 80.370 -27.130 -107.132 1.00 51.12 308 ASP A CA 1
ATOM 2306 C C . ASP A 1 308 ? 79.704 -26.071 -106.239 1.00 51.12 308 ASP A C 1
ATOM 2308 O O . ASP A 1 308 ? 79.178 -25.045 -106.668 1.00 51.12 308 ASP A O 1
ATOM 2312 N N . LEU A 1 309 ? 79.891 -26.299 -104.934 1.00 54.47 309 LEU A N 1
ATOM 2313 C CA . LEU A 1 309 ? 80.088 -25.248 -103.935 1.00 54.47 309 LEU A CA 1
ATOM 2314 C C . LEU A 1 309 ? 81.034 -24.165 -104.482 1.00 54.47 309 LEU A C 1
ATOM 2316 O O . LEU A 1 309 ? 82.088 -24.483 -105.035 1.00 54.47 309 LEU A O 1
ATOM 2320 N N . PRO A 1 310 ? 80.764 -22.893 -104.168 1.00 56.56 310 PRO A N 1
ATOM 2321 C CA . PRO A 1 310 ? 81.710 -22.285 -103.242 1.00 56.56 310 PRO A CA 1
ATOM 2322 C C . PRO A 1 310 ? 81.042 -21.635 -102.032 1.00 56.56 310 PRO A C 1
ATOM 2324 O O . PRO A 1 310 ? 80.175 -20.767 -102.111 1.00 56.56 310 PRO A O 1
ATOM 2327 N N . ILE A 1 311 ? 81.555 -22.078 -100.890 1.00 56.56 311 ILE A N 1
ATOM 2328 C CA . ILE A 1 311 ? 81.568 -21.410 -99.597 1.00 56.56 311 ILE A CA 1
ATOM 2329 C C . ILE A 1 311 ? 81.971 -19.946 -99.807 1.00 56.56 311 ILE A C 1
ATOM 2331 O O . ILE A 1 311 ? 83.080 -19.666 -100.253 1.00 56.56 311 ILE A O 1
ATOM 2335 N N . ASN A 1 312 ? 81.087 -19.020 -99.444 1.00 56.50 312 ASN A N 1
ATOM 2336 C CA . ASN A 1 312 ? 81.448 -17.627 -99.224 1.00 56.50 312 ASN A CA 1
ATOM 2337 C C . ASN A 1 312 ? 80.747 -17.139 -97.948 1.00 56.50 312 ASN A C 1
ATOM 2339 O O . ASN A 1 312 ? 79.666 -16.560 -97.984 1.00 56.50 312 ASN A O 1
ATOM 2343 N N . MET A 1 313 ? 81.355 -17.454 -96.800 1.00 54.66 313 MET A N 1
ATOM 2344 C CA . MET A 1 313 ? 81.330 -16.535 -95.662 1.00 54.66 313 MET A CA 1
ATOM 2345 C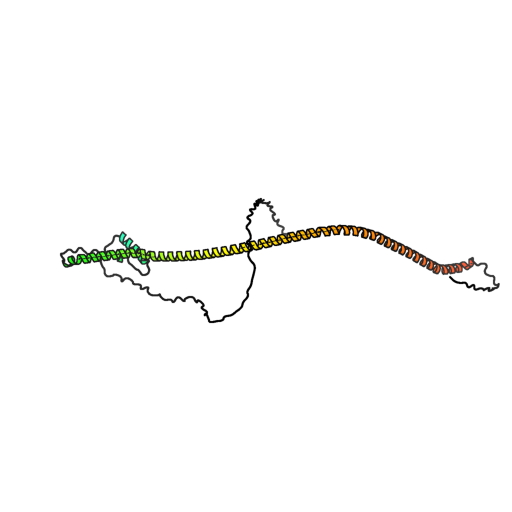 C . MET A 1 313 ? 82.269 -15.385 -96.022 1.00 54.66 313 MET A C 1
ATOM 2347 O O . MET A 1 313 ? 83.387 -15.651 -96.466 1.00 54.66 313 MET A O 1
ATOM 2351 N N . PRO A 1 314 ? 81.856 -14.127 -95.815 1.00 52.59 314 PRO A N 1
ATOM 2352 C CA . PRO A 1 314 ? 82.303 -13.497 -94.574 1.00 52.59 314 PRO A CA 1
ATOM 2353 C C . PRO A 1 314 ? 81.361 -12.412 -94.031 1.00 52.59 314 PRO A C 1
ATOM 2355 O O . PRO A 1 314 ? 80.577 -11.803 -94.755 1.00 52.59 314 PRO A O 1
ATOM 2358 N N . GLY A 1 315 ? 81.582 -12.062 -92.765 1.00 53.53 315 GLY A N 1
ATOM 2359 C CA . GLY A 1 315 ? 81.629 -10.646 -92.409 1.00 53.53 315 GLY A CA 1
ATOM 2360 C C . GLY A 1 315 ? 80.683 -10.214 -91.307 1.00 53.53 315 GLY A C 1
ATOM 2361 O O . GLY A 1 315 ? 79.617 -9.667 -91.574 1.00 53.53 315 GLY A O 1
ATOM 2362 N N . ASP A 1 316 ? 81.169 -10.366 -90.078 1.00 51.28 316 ASP A N 1
ATOM 2363 C CA . ASP A 1 316 ? 80.870 -9.499 -88.944 1.00 51.28 316 ASP A CA 1
ATOM 2364 C C . ASP A 1 316 ? 80.642 -8.039 -89.353 1.00 51.28 316 ASP A C 1
ATOM 2366 O O . ASP A 1 316 ? 81.487 -7.429 -90.014 1.00 51.28 316 ASP A O 1
ATOM 2370 N N . LYS A 1 317 ? 79.558 -7.447 -88.844 1.00 59.09 317 LYS A N 1
ATOM 2371 C CA . LYS A 1 317 ? 79.529 -6.038 -88.441 1.00 59.09 317 LYS A CA 1
ATOM 2372 C C . LYS A 1 317 ? 78.785 -5.911 -87.119 1.00 59.09 317 LYS A C 1
ATOM 2374 O O . LYS A 1 317 ? 77.562 -5.894 -87.043 1.00 59.09 317 LYS A O 1
ATOM 2379 N N . THR A 1 318 ? 79.606 -5.858 -86.081 1.00 56.47 318 THR A N 1
ATOM 2380 C CA . THR A 1 318 ? 79.489 -4.954 -84.937 1.00 56.47 318 THR A CA 1
ATOM 2381 C C . THR A 1 318 ? 78.719 -3.662 -85.251 1.00 56.47 318 THR A C 1
ATOM 2383 O O . THR A 1 318 ? 78.903 -3.094 -86.324 1.00 56.47 318 THR A O 1
ATOM 2386 N N . LEU A 1 319 ? 77.896 -3.198 -84.299 1.00 54.03 319 LEU A N 1
ATOM 2387 C CA . LEU A 1 319 ? 77.638 -1.792 -83.903 1.00 54.03 319 LEU A CA 1
ATOM 2388 C C . LEU A 1 319 ? 76.480 -1.803 -82.879 1.00 54.03 319 LEU A C 1
ATOM 2390 O O . LEU A 1 319 ? 75.390 -2.274 -83.178 1.00 54.03 319 LEU A O 1
ATOM 2394 N N . SER A 1 320 ? 76.782 -1.562 -81.597 1.00 49.84 320 SER A N 1
ATOM 2395 C CA . SER A 1 320 ? 76.616 -0.267 -80.895 1.00 49.84 320 SER A CA 1
ATOM 2396 C C . SER A 1 320 ? 75.145 0.127 -80.714 1.00 49.84 320 SER A C 1
ATOM 2398 O O . SER A 1 320 ? 74.454 0.412 -81.679 1.00 49.84 320 SER A O 1
ATOM 2400 N N . ALA A 1 321 ? 74.615 0.006 -79.495 1.00 55.28 321 ALA A N 1
ATOM 2401 C CA . ALA A 1 321 ? 74.621 1.066 -78.475 1.00 55.28 321 ALA A CA 1
ATOM 2402 C C . ALA A 1 321 ? 73.576 2.154 -78.767 1.00 55.28 321 ALA A C 1
ATOM 2404 O O . ALA A 1 321 ? 73.796 2.958 -79.664 1.00 55.28 321 ALA A O 1
ATOM 2405 N N . VAL A 1 322 ? 72.472 2.150 -78.008 1.00 51.22 322 VAL A N 1
ATOM 2406 C CA . VAL A 1 322 ? 72.003 3.199 -77.072 1.00 51.22 322 VAL A CA 1
ATOM 2407 C C . VAL A 1 322 ? 70.972 2.553 -76.147 1.00 51.22 322 VAL A C 1
ATOM 2409 O O . VAL A 1 322 ? 70.134 1.784 -76.666 1.00 51.22 322 VAL A O 1
#